Protein AF-A0A453PAH9-F1 (afdb_monomer_lite)

Structure (mmCIF, N/CA/C/O backbone):
data_AF-A0A453PAH9-F1
#
_entry.id   AF-A0A453PAH9-F1
#
loop_
_atom_site.group_PDB
_atom_site.id
_atom_site.type_symbol
_atom_site.label_atom_id
_atom_site.label_alt_id
_atom_site.label_comp_id
_atom_site.label_asym_id
_atom_site.label_entity_id
_atom_site.label_seq_id
_atom_site.pdbx_PDB_ins_code
_atom_site.Cartn_x
_atom_site.Cartn_y
_atom_site.Cartn_z
_atom_site.occupancy
_atom_site.B_iso_or_equiv
_atom_site.auth_seq_id
_atom_site.auth_comp_id
_atom_site.auth_asym_id
_atom_site.auth_atom_id
_atom_site.pdbx_PDB_model_num
ATOM 1 N N . ARG A 1 1 ? -15.360 28.633 29.477 1.00 46.16 1 ARG A N 1
ATOM 2 C CA . ARG A 1 1 ? -16.183 29.692 30.137 1.00 46.16 1 ARG A CA 1
ATOM 3 C C . ARG A 1 1 ? -15.791 31.155 29.846 1.00 46.16 1 ARG A C 1
ATOM 5 O O . ARG A 1 1 ? -16.590 31.840 29.222 1.00 46.16 1 ARG A O 1
ATOM 12 N N . THR A 1 2 ? -14.635 31.700 30.262 1.00 41.84 2 THR A N 1
ATOM 13 C CA . THR A 1 2 ? -14.319 33.144 30.034 1.00 41.84 2 THR A CA 1
ATOM 14 C C . THR A 1 2 ? -14.035 33.478 28.560 1.00 41.84 2 THR A C 1
ATOM 16 O O . THR A 1 2 ? -14.468 34.518 28.071 1.00 41.84 2 THR A O 1
ATOM 19 N N . ARG A 1 3 ? -13.391 32.560 27.821 1.00 42.47 3 ARG A N 1
ATOM 20 C CA . ARG A 1 3 ? -13.131 32.697 26.374 1.00 42.47 3 ARG A CA 1
ATOM 21 C C . ARG A 1 3 ? -14.370 32.474 25.500 1.00 42.47 3 ARG A C 1
ATOM 23 O O . ARG A 1 3 ? -14.534 33.181 24.518 1.00 42.47 3 ARG A O 1
ATOM 30 N N . GLU A 1 4 ? -15.274 31.571 25.880 1.00 45.91 4 GLU A N 1
ATOM 31 C CA . GLU A 1 4 ? -16.576 31.421 25.204 1.00 45.91 4 GLU A CA 1
ATOM 32 C C . GLU A 1 4 ? -17.441 32.662 25.376 1.00 45.91 4 GLU A C 1
ATOM 34 O O . GLU A 1 4 ? -18.031 33.113 24.406 1.00 45.91 4 GLU A O 1
ATOM 39 N N . LYS A 1 5 ? -17.454 33.276 26.570 1.00 48.59 5 LYS A N 1
ATOM 40 C CA . LYS A 1 5 ? -18.115 34.571 26.767 1.00 48.59 5 LYS A CA 1
ATOM 41 C C . LYS A 1 5 ? -17.498 35.644 25.871 1.00 48.59 5 LYS A C 1
ATOM 43 O O . LYS A 1 5 ? -18.242 36.402 25.267 1.00 48.59 5 LYS A O 1
ATOM 48 N N . GLN A 1 6 ? -16.172 35.690 25.718 1.00 47.22 6 GLN A N 1
ATOM 49 C CA . GLN A 1 6 ? -15.509 36.624 24.795 1.00 47.22 6 GLN A CA 1
ATOM 50 C C . GLN A 1 6 ? -15.839 36.352 23.318 1.00 47.22 6 GLN A C 1
ATOM 52 O O . GLN A 1 6 ? -16.127 37.305 22.603 1.00 47.22 6 GLN A O 1
ATOM 57 N N . LEU A 1 7 ? -15.874 35.090 22.873 1.00 48.34 7 LEU A N 1
ATOM 58 C CA . LEU A 1 7 ? -16.311 34.705 21.522 1.00 48.34 7 LEU A CA 1
ATOM 59 C C . LEU A 1 7 ? -17.789 35.056 21.297 1.00 48.34 7 LEU A C 1
ATOM 61 O O . LEU A 1 7 ? -18.113 35.728 20.328 1.00 48.34 7 LEU A O 1
ATOM 65 N N . GLN A 1 8 ? -18.677 34.722 22.234 1.00 48.66 8 GLN A N 1
ATOM 66 C CA . GLN A 1 8 ? -20.093 35.107 22.200 1.00 48.66 8 GLN A CA 1
ATOM 67 C C . GLN A 1 8 ? -20.291 36.631 22.208 1.00 48.66 8 GLN A C 1
ATOM 69 O O . GLN A 1 8 ? -21.240 37.124 21.611 1.00 48.66 8 GLN A O 1
ATOM 74 N N . THR A 1 9 ? -19.392 37.391 22.844 1.00 52.44 9 THR A N 1
ATOM 75 C CA . THR A 1 9 ? -19.401 38.867 22.814 1.00 52.44 9 THR A CA 1
ATOM 76 C C . THR A 1 9 ? -18.892 39.401 21.471 1.00 52.44 9 THR A C 1
ATOM 78 O O . THR A 1 9 ? -19.389 40.409 20.985 1.00 52.44 9 THR A O 1
ATOM 81 N N . LEU A 1 10 ? -17.933 38.710 20.846 1.00 48.12 10 LEU A N 1
ATOM 82 C CA . LEU A 1 10 ? -17.441 38.987 19.493 1.00 48.12 10 LEU A CA 1
ATOM 83 C C . LEU A 1 10 ? -18.488 38.684 18.413 1.00 48.12 10 LEU A C 1
ATOM 85 O O . LEU A 1 10 ? -18.465 39.333 17.367 1.00 48.12 10 LEU A O 1
ATOM 89 N N . PHE A 1 11 ? -19.379 37.721 18.666 1.00 48.41 11 PHE A N 1
ATOM 90 C CA . PHE A 1 11 ? -20.373 37.202 17.721 1.00 48.41 11 PHE A CA 1
ATOM 91 C C . PHE A 1 11 ? -21.826 37.597 18.022 1.00 48.41 11 PHE A C 1
ATOM 93 O O . PHE A 1 11 ? -22.703 37.264 17.230 1.00 48.41 11 PHE A O 1
ATOM 100 N N . ARG A 1 12 ? -22.112 38.313 19.117 1.00 47.31 12 ARG A N 1
ATOM 101 C CA . ARG A 1 12 ? -23.442 38.896 19.336 1.00 47.31 12 ARG A CA 1
ATOM 102 C C . ARG A 1 12 ? -23.674 40.042 18.365 1.00 47.31 12 ARG A C 1
ATOM 104 O O . ARG A 1 12 ? -22.787 40.863 18.131 1.00 47.31 12 ARG A O 1
ATOM 111 N N . ASP A 1 13 ? -24.873 40.041 17.804 1.00 46.62 13 ASP A N 1
ATOM 112 C CA . ASP A 1 13 ? -25.278 40.955 16.759 1.00 46.62 13 ASP A CA 1
ATOM 113 C C . ASP A 1 13 ? -25.145 42.422 17.161 1.00 46.62 13 ASP A C 1
ATOM 115 O O . ASP A 1 13 ? -25.361 42.841 18.301 1.00 46.62 13 ASP A O 1
ATOM 119 N N . THR A 1 14 ? -24.769 43.182 16.146 1.00 51.84 14 THR A N 1
ATOM 120 C CA . THR A 1 14 ? -24.658 44.628 16.096 1.00 51.84 14 THR A CA 1
ATOM 121 C C . THR A 1 14 ? -26.014 45.280 16.326 1.00 51.84 14 THR A C 1
ATOM 123 O O . THR A 1 14 ? -26.790 45.433 15.386 1.00 51.84 14 THR A O 1
ATOM 126 N N . SER A 1 15 ? -26.286 45.729 17.548 1.00 43.72 15 SER A N 1
ATOM 127 C CA . SER A 1 15 ? -27.345 46.721 17.756 1.00 43.72 15 SER A CA 1
ATOM 128 C C . SER A 1 15 ? -27.059 47.772 18.814 1.00 43.72 15 SER A C 1
ATOM 130 O O . SER A 1 15 ? -27.894 48.649 18.965 1.00 43.72 15 SER A O 1
ATOM 132 N N . ASP A 1 16 ? -25.915 47.769 19.505 1.00 37.06 16 ASP A N 1
ATOM 133 C CA . ASP A 1 16 ? -25.584 48.940 20.314 1.00 37.06 16 ASP A CA 1
ATOM 134 C C . ASP A 1 16 ? -24.097 49.131 20.573 1.00 37.06 16 ASP A C 1
ATOM 136 O O . ASP A 1 16 ? -23.329 48.199 20.826 1.00 37.06 16 ASP A O 1
ATOM 140 N N . GLY A 1 17 ? -23.698 50.393 20.443 1.00 47.91 17 GLY A N 1
ATOM 141 C CA . GLY A 1 17 ? -22.323 50.841 20.505 1.00 47.91 17 GLY A CA 1
ATOM 142 C C . GLY A 1 17 ? -21.666 50.548 21.850 1.00 47.91 17 GLY A C 1
ATOM 143 O O . GLY A 1 17 ? -22.254 50.770 22.903 1.00 47.91 17 GLY A O 1
ATOM 144 N N . LYS A 1 18 ? -20.403 50.107 21.772 1.00 43.81 18 LYS A N 1
ATOM 145 C CA . LYS A 1 18 ? -19.243 50.556 22.581 1.00 43.81 18 LYS A CA 1
ATOM 146 C C . LYS A 1 18 ? -18.118 49.527 22.717 1.00 43.81 18 LYS A C 1
ATOM 148 O O . LYS A 1 18 ? -17.097 49.870 23.298 1.00 43.81 18 LYS A O 1
ATOM 153 N N . ASN A 1 19 ? -18.207 48.339 22.115 1.00 43.19 19 ASN A N 1
ATOM 154 C CA . ASN A 1 19 ? -17.059 47.425 22.069 1.00 43.19 19 ASN A CA 1
ATOM 155 C C . ASN A 1 19 ? -16.423 47.390 20.675 1.00 43.19 19 ASN A C 1
ATOM 157 O O . ASN A 1 19 ? -16.974 46.829 19.733 1.00 43.19 19 ASN A O 1
ATOM 161 N N . SER A 1 20 ? -15.246 48.012 20.567 1.00 50.91 20 SER A N 1
ATOM 162 C CA . SER A 1 20 ? -14.393 48.057 19.380 1.00 50.91 20 SER A CA 1
ATOM 163 C C . SER A 1 20 ? -13.969 46.647 18.954 1.00 50.91 20 SER A C 1
ATOM 165 O O . SER A 1 20 ? -12.973 46.114 19.449 1.00 50.91 20 SER A O 1
ATOM 167 N N . CYS A 1 21 ? -14.712 46.008 18.048 1.00 57.66 21 CYS A N 1
ATOM 168 C CA . CYS A 1 21 ? -14.247 44.762 17.446 1.00 57.66 21 CYS A CA 1
ATOM 169 C C . CYS A 1 21 ? -13.334 45.077 16.249 1.00 57.66 21 CYS A C 1
ATOM 171 O O . CYS A 1 21 ? -13.638 45.959 15.446 1.00 57.66 21 CYS A O 1
ATOM 173 N N . LEU A 1 22 ? -12.220 44.348 16.115 1.00 57.75 22 LEU A N 1
ATOM 174 C CA . LEU A 1 22 ? -11.267 44.468 14.997 1.00 57.75 22 LEU A CA 1
ATOM 175 C C . LEU A 1 22 ? -11.962 44.438 13.626 1.00 57.75 22 LEU A C 1
ATOM 177 O O . LEU A 1 22 ? -11.550 45.133 12.705 1.00 57.75 22 LEU A O 1
ATOM 181 N N . PHE A 1 23 ? -13.058 43.686 13.515 1.00 63.97 23 PHE A N 1
ATOM 182 C CA . PHE A 1 23 ? -13.879 43.602 12.311 1.00 63.97 23 PHE A CA 1
ATOM 183 C C . PHE A 1 23 ? -14.579 44.926 11.966 1.00 63.97 23 PHE A C 1
ATOM 185 O O . PHE A 1 23 ? -14.716 45.249 10.796 1.00 63.97 23 PHE A O 1
ATOM 192 N N . GLN A 1 24 ? -14.979 45.731 12.951 1.00 64.25 24 GLN A N 1
ATOM 193 C CA . GLN A 1 24 ? -15.639 47.020 12.716 1.00 64.25 24 GLN A CA 1
ATOM 194 C C . GLN A 1 24 ? -14.664 48.052 12.144 1.00 64.25 24 GLN A C 1
ATOM 196 O O . GLN A 1 24 ? -15.020 48.760 11.205 1.00 64.25 24 GLN A O 1
ATOM 201 N N . SER A 1 25 ? -13.419 48.059 12.639 1.00 64.25 25 SER A N 1
ATOM 202 C CA . SER A 1 25 ? -12.328 48.828 12.032 1.00 64.25 25 SER A CA 1
ATOM 203 C C . SER A 1 25 ? -12.002 48.322 10.626 1.00 64.25 25 SER A C 1
ATOM 205 O O . SER A 1 25 ? -11.844 49.113 9.710 1.00 64.25 25 SER A O 1
ATOM 207 N N . LEU A 1 26 ? -11.944 47.006 10.410 1.00 64.06 26 LEU A N 1
ATOM 208 C CA . LEU A 1 26 ? -11.629 46.431 9.095 1.00 64.06 26 LEU A CA 1
ATOM 209 C C . LEU A 1 26 ? -12.706 46.765 8.045 1.00 64.06 26 LEU A C 1
ATOM 211 O O . LEU A 1 26 ? -12.397 47.097 6.905 1.00 64.06 26 LEU A O 1
ATOM 215 N N . VAL A 1 27 ? -13.974 46.759 8.458 1.00 66.50 27 VAL A N 1
ATOM 216 C CA . VAL A 1 27 ? -15.130 47.089 7.616 1.00 66.50 27 VAL A CA 1
ATOM 217 C C . VAL A 1 27 ? -15.273 48.600 7.369 1.00 66.50 27 VAL A C 1
ATOM 219 O O . VAL A 1 27 ? -15.846 49.000 6.351 1.00 66.50 27 VAL A O 1
ATOM 222 N N . SER A 1 28 ? -14.747 49.466 8.248 1.00 69.50 28 SER A N 1
ATOM 223 C CA . SER A 1 28 ? -14.781 50.921 8.029 1.00 69.50 28 SER A CA 1
ATOM 224 C C . SER A 1 28 ? -13.849 51.388 6.908 1.00 69.50 28 SER A C 1
ATOM 226 O O . SER A 1 28 ? -14.166 52.379 6.261 1.00 69.50 28 SER A O 1
ATOM 228 N N . TYR A 1 29 ? -12.758 50.658 6.638 1.00 67.50 29 TYR A N 1
ATOM 229 C CA . TYR A 1 29 ? -11.803 50.969 5.560 1.00 67.50 29 TYR A CA 1
ATOM 230 C C . TYR A 1 29 ? -12.140 50.313 4.208 1.00 67.50 29 TYR A C 1
ATOM 232 O O . TYR A 1 29 ? -11.454 50.573 3.225 1.00 67.50 29 TYR A O 1
ATOM 240 N N . ALA A 1 30 ? -13.167 49.462 4.150 1.00 70.69 30 ALA A N 1
ATOM 241 C CA . ALA A 1 30 ? -13.588 48.779 2.929 1.00 70.69 30 ALA A CA 1
ATOM 242 C C . ALA A 1 30 ? -14.640 49.591 2.152 1.00 70.69 30 ALA A C 1
ATOM 244 O O . ALA A 1 30 ? -15.517 50.213 2.761 1.00 70.69 30 ALA A O 1
ATOM 245 N N . GLU A 1 31 ? -14.577 49.535 0.817 1.00 76.19 31 GLU A N 1
ATOM 246 C CA . GLU A 1 31 ? -15.614 50.065 -0.079 1.00 76.19 31 GLU A CA 1
ATOM 247 C C . GLU A 1 31 ? -16.980 49.414 0.195 1.00 76.19 31 GLU A C 1
ATOM 249 O O . 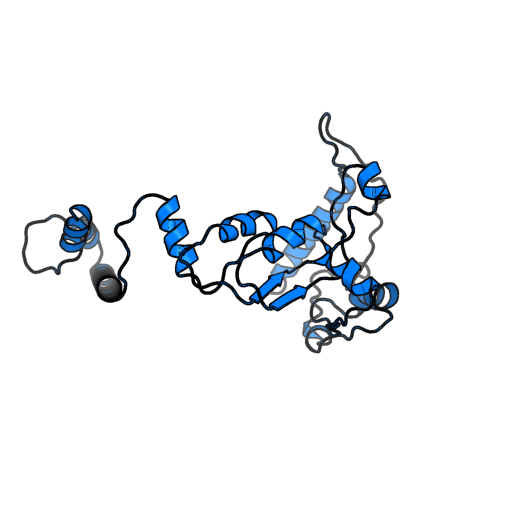GLU A 1 31 ? -17.060 48.278 0.673 1.00 76.19 31 GLU A O 1
ATOM 254 N N . ASP A 1 32 ? -18.073 50.116 -0.115 1.00 72.25 32 ASP A N 1
ATOM 255 C CA . ASP A 1 32 ? -19.419 49.717 0.319 1.00 72.25 32 ASP A CA 1
ATOM 256 C C . ASP A 1 32 ? -19.866 48.338 -0.203 1.00 72.25 32 ASP A C 1
ATOM 258 O O . ASP A 1 32 ? -20.525 47.595 0.531 1.00 72.25 32 ASP A O 1
ATOM 262 N N . SER A 1 33 ? -19.444 47.944 -1.411 1.00 71.94 33 SER A N 1
ATOM 263 C CA . SER A 1 33 ? -19.706 46.600 -1.957 1.00 71.94 33 SER A CA 1
ATOM 264 C C . SER A 1 33 ? -19.024 45.508 -1.123 1.00 71.94 33 SER A C 1
ATOM 266 O O . SER A 1 33 ? -19.666 44.557 -0.678 1.00 71.94 33 SER A O 1
ATOM 268 N N . VAL A 1 34 ? -17.736 45.692 -0.820 1.00 75.75 34 VAL A N 1
ATOM 269 C CA . VAL A 1 34 ? -16.919 44.748 -0.036 1.00 75.75 34 VAL A CA 1
ATOM 270 C C . VAL A 1 34 ? -17.398 44.684 1.418 1.00 75.75 34 VAL A C 1
ATOM 272 O O . VAL A 1 34 ? -17.429 43.624 2.042 1.00 75.75 34 VAL A O 1
ATOM 275 N N . ARG A 1 35 ? -17.839 45.818 1.971 1.00 75.31 35 ARG A N 1
ATOM 276 C CA . ARG A 1 35 ? -18.445 45.911 3.306 1.00 75.31 35 ARG A CA 1
ATOM 277 C C . ARG A 1 35 ? -19.719 45.072 3.422 1.00 75.31 35 ARG A C 1
ATOM 279 O O . ARG A 1 35 ? -19.932 44.463 4.473 1.00 75.31 35 ARG A O 1
ATOM 286 N N . SER A 1 36 ? -20.559 45.053 2.387 1.00 74.25 36 SER A N 1
ATOM 287 C CA . SER A 1 36 ? -21.780 44.239 2.360 1.00 74.25 36 SER A CA 1
ATOM 288 C C . SER A 1 36 ? -21.451 42.744 2.367 1.00 74.25 36 SER A C 1
ATOM 290 O O . SER A 1 36 ? -21.938 42.003 3.224 1.00 74.25 36 SER A O 1
ATOM 292 N N . GLU A 1 37 ? -20.532 42.322 1.496 1.00 79.44 37 GLU A N 1
ATOM 293 C CA . GLU A 1 37 ? -20.082 40.928 1.402 1.00 79.44 37 GLU A CA 1
ATOM 294 C C . GLU A 1 37 ? -19.447 40.431 2.707 1.00 79.44 37 GLU A C 1
ATOM 296 O O . GLU A 1 37 ? -19.790 39.355 3.198 1.00 79.44 37 GLU A O 1
ATOM 301 N N . LEU A 1 38 ? -18.581 41.235 3.336 1.00 77.56 38 LEU A N 1
ATOM 302 C CA . LEU A 1 38 ? -17.957 40.886 4.616 1.00 77.56 38 LEU A CA 1
ATOM 303 C C . LEU A 1 38 ? -18.987 40.720 5.739 1.00 77.56 38 LEU A C 1
ATOM 305 O O . LEU A 1 38 ? -18.872 39.799 6.554 1.00 77.56 38 LEU A O 1
ATOM 309 N N . LYS A 1 39 ? -20.003 41.593 5.799 1.00 78.06 39 LYS A N 1
ATOM 310 C CA . LYS A 1 39 ? -21.096 41.473 6.777 1.00 78.06 39 LYS A CA 1
ATOM 311 C C . LYS A 1 39 ? -21.915 40.206 6.540 1.00 78.06 39 LYS A C 1
ATOM 313 O O . LYS A 1 39 ? -22.214 39.501 7.502 1.00 78.06 39 LYS A O 1
ATOM 318 N N . GLN A 1 40 ? -22.224 39.892 5.284 1.00 81.19 40 GLN A N 1
ATOM 319 C CA . GLN A 1 40 ? -22.967 38.688 4.922 1.00 81.19 40 GLN A CA 1
ATOM 320 C C . GLN A 1 40 ? -22.182 37.410 5.255 1.00 81.19 40 GLN A C 1
ATOM 322 O O . GLN A 1 40 ? -22.722 36.511 5.900 1.00 81.19 40 GLN A O 1
ATOM 327 N N . ALA A 1 41 ? -20.894 37.349 4.904 1.00 79.88 41 ALA A N 1
ATOM 328 C CA . ALA A 1 41 ? -20.020 36.223 5.237 1.00 79.88 41 ALA A CA 1
ATOM 329 C C . ALA A 1 41 ? -19.906 36.023 6.757 1.00 79.88 41 ALA A C 1
ATOM 331 O O . ALA A 1 41 ? -19.981 34.899 7.253 1.00 79.88 41 ALA A O 1
ATOM 332 N N . ARG A 1 42 ? -19.791 37.118 7.523 1.00 81.56 42 ARG A N 1
ATOM 333 C CA . ARG A 1 42 ? -19.793 37.063 8.991 1.00 81.56 42 ARG A CA 1
ATOM 334 C C . ARG A 1 42 ? -21.103 36.498 9.540 1.00 81.56 42 ARG A C 1
ATOM 336 O O . ARG A 1 42 ? -21.043 35.635 10.413 1.00 81.56 42 ARG A O 1
ATOM 343 N N . ALA A 1 43 ? -22.254 36.964 9.054 1.00 80.31 43 ALA A N 1
ATOM 344 C CA . ALA A 1 43 ? -23.559 36.475 9.499 1.00 80.31 43 ALA A CA 1
ATOM 345 C C . ALA A 1 43 ? -23.699 34.963 9.257 1.00 80.31 43 ALA A C 1
ATOM 347 O O . ALA A 1 43 ? -24.035 34.221 10.178 1.00 80.31 43 ALA A O 1
ATOM 348 N N . GLN A 1 44 ? -23.310 34.492 8.068 1.00 81.88 44 GLN A N 1
ATOM 349 C CA . GLN A 1 44 ? -23.300 33.063 7.734 1.00 81.88 44 GLN A CA 1
ATOM 350 C C . GLN A 1 44 ? -22.361 32.250 8.638 1.00 81.88 44 GLN A C 1
ATOM 352 O O . GLN A 1 44 ? -22.698 31.142 9.058 1.00 81.88 44 GLN A O 1
ATOM 357 N N . CYS A 1 45 ? -21.177 32.778 8.962 1.00 82.06 45 CYS A N 1
ATOM 358 C CA . CYS A 1 45 ? -20.259 32.126 9.897 1.00 82.06 45 CYS A CA 1
ATOM 359 C C . CYS A 1 45 ? -20.854 32.028 11.308 1.00 82.06 45 CYS A C 1
ATOM 361 O O . CYS A 1 45 ? -20.750 30.975 11.932 1.00 82.06 45 CYS A O 1
ATOM 363 N N . ILE A 1 46 ? -21.489 33.093 11.806 1.00 82.38 46 ILE A N 1
ATOM 364 C CA . ILE A 1 46 ? -22.127 33.111 13.132 1.00 82.38 46 ILE A CA 1
ATOM 365 C C . ILE A 1 46 ? -23.278 32.109 13.191 1.00 82.38 46 ILE A C 1
ATOM 367 O O . ILE A 1 46 ? -23.377 31.359 14.158 1.00 82.38 46 ILE A O 1
ATOM 371 N N . GLU A 1 47 ? -24.113 32.055 12.156 1.00 84.31 47 GLU A N 1
ATOM 372 C CA . GLU A 1 47 ? -25.211 31.092 12.063 1.00 84.31 47 GLU A CA 1
ATOM 373 C C . GLU A 1 47 ? -24.695 29.651 12.154 1.00 84.31 47 GLU A C 1
ATOM 375 O O . GLU A 1 47 ? -25.164 28.871 12.985 1.00 84.31 47 GLU A O 1
ATOM 380 N N . LYS A 1 48 ? -23.650 29.318 11.383 1.00 85.12 48 LYS A N 1
ATOM 381 C CA . LYS A 1 48 ? -23.006 27.998 11.437 1.00 85.12 48 LYS A CA 1
ATOM 382 C C . LYS A 1 48 ? -22.382 27.708 12.800 1.00 85.12 48 LYS A C 1
ATOM 384 O O . LYS A 1 48 ? -22.532 26.600 13.305 1.00 85.12 48 LYS A O 1
ATOM 389 N N . LEU A 1 49 ? -21.701 28.679 13.409 1.00 81.88 49 LEU A N 1
ATOM 390 C CA . LEU A 1 49 ? -21.098 28.516 14.736 1.00 81.88 49 LEU A CA 1
ATOM 391 C C . LEU A 1 49 ? -22.155 28.315 15.825 1.00 81.88 49 LEU A C 1
ATOM 393 O O . LEU A 1 49 ? -21.957 27.473 16.693 1.00 81.88 49 LEU A O 1
ATOM 397 N N . ASN A 1 50 ? -23.282 29.027 15.765 1.00 81.50 50 ASN A N 1
ATOM 398 C CA . ASN A 1 50 ? -24.399 28.840 16.692 1.00 81.50 50 ASN A CA 1
ATOM 399 C C . ASN A 1 50 ? -25.064 27.477 16.490 1.00 81.50 50 ASN A C 1
ATOM 401 O O . ASN A 1 50 ? -25.342 26.786 17.467 1.00 81.50 50 ASN A O 1
ATOM 405 N N . TYR A 1 51 ? -25.278 27.063 15.237 1.00 85.06 51 TYR A N 1
ATOM 406 C CA . TYR A 1 51 ? -25.790 25.728 14.935 1.00 85.06 51 TYR A CA 1
ATOM 407 C C . TYR A 1 51 ? -24.868 24.647 15.506 1.00 85.06 51 TYR A C 1
ATOM 409 O O . TYR A 1 51 ? -25.338 23.757 16.209 1.00 85.06 51 TYR A O 1
ATOM 417 N N . LEU A 1 52 ? -23.557 24.751 15.269 1.00 80.56 52 LEU A N 1
ATOM 418 C CA . LEU A 1 52 ? -22.576 23.819 15.822 1.00 80.56 52 LEU A CA 1
ATOM 419 C C . LEU A 1 52 ? -22.570 23.863 17.352 1.00 80.56 52 LEU A C 1
ATOM 421 O O . LEU A 1 52 ? -22.671 22.820 17.977 1.00 80.56 52 LEU A O 1
ATOM 425 N N . SER A 1 53 ? -22.539 25.045 17.966 1.00 80.38 53 SER A N 1
ATOM 426 C CA . SER A 1 53 ? -22.528 25.184 19.427 1.00 80.38 53 SER A CA 1
ATOM 427 C C . SER A 1 53 ? -23.771 24.602 20.101 1.00 80.38 53 SER A C 1
ATOM 429 O O . SER A 1 53 ? -23.667 24.145 21.232 1.00 80.38 53 SER A O 1
ATOM 431 N N . ASN A 1 54 ? -24.935 24.647 19.447 1.00 81.12 54 ASN A N 1
ATOM 432 C CA . ASN A 1 54 ? -26.190 24.143 20.011 1.00 81.12 54 ASN A CA 1
ATOM 433 C C . ASN A 1 54 ? -26.416 22.650 19.738 1.00 81.12 54 ASN A C 1
ATOM 435 O O . ASN A 1 54 ? -27.200 22.024 20.443 1.00 81.12 54 ASN A O 1
ATOM 439 N N . ASN A 1 55 ? -25.779 22.090 18.705 1.00 82.94 55 ASN A N 1
ATOM 440 C CA . ASN A 1 55 ? -25.996 20.704 18.273 1.00 82.94 55 ASN A CA 1
ATOM 441 C C . ASN A 1 55 ? -24.760 19.808 18.458 1.00 82.94 55 ASN A C 1
ATOM 443 O O . ASN A 1 55 ? -24.812 18.621 18.139 1.00 82.94 55 ASN A O 1
ATOM 447 N N . PHE A 1 56 ? -23.645 20.359 18.939 1.00 76.81 56 PHE A N 1
ATOM 448 C CA . PHE A 1 56 ? -22.378 19.653 19.079 1.00 76.81 56 PHE A CA 1
ATOM 449 C C . PHE A 1 56 ? -21.782 19.894 20.470 1.00 76.81 56 PHE A C 1
ATOM 451 O O . PHE A 1 56 ? -20.969 20.796 20.675 1.00 76.81 56 PHE A O 1
ATOM 458 N N . ASP A 1 57 ? -22.194 19.063 21.431 1.00 73.88 57 ASP A N 1
ATOM 459 C CA . ASP A 1 57 ? -21.622 19.048 22.778 1.00 73.88 57 ASP A CA 1
ATOM 460 C C . ASP A 1 57 ? -20.191 18.505 22.732 1.00 73.88 57 ASP A C 1
ATOM 462 O O . ASP A 1 57 ? -19.944 17.295 22.672 1.00 73.88 57 ASP A O 1
ATOM 466 N N . LEU A 1 58 ? -19.229 19.424 22.761 1.00 76.31 58 LEU A N 1
ATOM 467 C CA . LEU A 1 58 ? -17.833 19.095 22.996 1.00 76.31 58 LEU A CA 1
ATOM 468 C C . LEU A 1 58 ? -17.572 19.049 24.501 1.00 76.31 58 LEU A C 1
ATOM 470 O O . LEU A 1 58 ? -17.951 19.975 25.221 1.00 76.31 58 LEU A O 1
ATOM 474 N N . PRO A 1 59 ? -16.907 18.000 25.002 1.00 80.88 59 PRO A N 1
ATOM 475 C CA . PRO A 1 59 ? -16.522 17.964 26.400 1.00 80.88 59 PRO A CA 1
ATOM 476 C C . PRO A 1 59 ? -15.474 19.058 26.676 1.00 80.88 59 PRO A C 1
ATOM 478 O O . PRO A 1 59 ? -14.643 19.363 25.819 1.00 80.88 59 PRO A O 1
ATOM 481 N N . ASP A 1 60 ? -15.505 19.643 27.877 1.00 83.19 60 ASP A N 1
ATOM 482 C CA . ASP A 1 60 ? -14.585 20.707 28.318 1.00 83.19 60 ASP A CA 1
ATOM 483 C C . ASP A 1 60 ? -13.186 20.122 28.609 1.00 83.19 60 ASP A C 1
ATOM 485 O O . ASP A 1 60 ? -12.766 19.969 29.757 1.00 83.19 60 ASP A O 1
ATOM 489 N N . ILE A 1 61 ? -12.500 19.691 27.546 1.00 84.62 61 ILE A N 1
ATOM 490 C CA . ILE A 1 61 ? -11.233 18.958 27.570 1.00 84.62 61 ILE A CA 1
ATOM 491 C C . ILE A 1 61 ? -10.190 19.739 26.771 1.00 84.62 61 ILE A C 1
ATOM 493 O O . ILE A 1 61 ? -10.394 20.055 25.601 1.00 84.62 61 ILE A O 1
ATOM 497 N N . PHE A 1 62 ? -9.037 20.008 27.388 1.00 86.19 62 PHE A N 1
ATOM 498 C CA . PHE A 1 62 ? -7.973 20.812 26.773 1.00 86.19 62 PHE A CA 1
ATOM 499 C C . PHE A 1 62 ? -6.633 20.093 26.646 1.00 86.19 62 PHE A C 1
ATOM 501 O O . PHE A 1 62 ? -5.749 20.579 25.938 1.00 86.19 62 PHE A O 1
ATOM 508 N N . ASP A 1 63 ? -6.450 18.956 27.316 1.00 92.81 63 ASP A N 1
ATOM 509 C CA . ASP A 1 63 ? -5.229 18.179 27.167 1.00 92.81 63 ASP A CA 1
ATOM 510 C C . ASP A 1 63 ? -5.312 17.264 25.938 1.00 92.81 63 ASP A C 1
ATOM 512 O O . ASP A 1 63 ? -6.347 16.674 25.619 1.00 92.81 63 ASP A O 1
ATOM 516 N N . LYS A 1 64 ? -4.187 17.153 25.227 1.00 90.12 64 LYS A N 1
ATOM 517 C CA . LYS A 1 64 ? -4.101 16.419 23.961 1.00 90.12 64 LYS A CA 1
ATOM 518 C C . LYS A 1 64 ? -4.551 14.961 24.092 1.00 90.12 64 LYS A C 1
ATOM 520 O O . LYS A 1 64 ? -5.157 14.438 23.163 1.00 90.12 64 LYS A O 1
ATOM 525 N N . ARG A 1 65 ? -4.240 14.310 25.217 1.00 87.69 65 ARG A N 1
ATOM 526 C CA . ARG A 1 65 ? -4.513 12.886 25.422 1.00 87.69 65 ARG A CA 1
ATOM 527 C C . ARG A 1 65 ? -6.007 12.635 25.572 1.00 87.69 65 ARG A C 1
ATOM 529 O O . ARG A 1 65 ? -6.538 11.772 24.888 1.00 87.69 65 ARG A O 1
ATOM 536 N N . SER A 1 66 ? -6.681 13.411 26.408 1.00 88.31 66 SER A N 1
ATOM 537 C CA . SER A 1 66 ? -8.120 13.279 26.613 1.00 88.31 66 SER A CA 1
ATOM 538 C C . SER A 1 66 ? -8.914 13.660 25.359 1.00 88.31 66 SER A C 1
ATOM 540 O O . SER A 1 66 ? -9.923 13.024 25.064 1.00 88.31 66 SER A O 1
ATOM 542 N N . ILE A 1 67 ? -8.447 14.647 24.575 1.00 89.69 67 ILE A N 1
ATOM 543 C CA . ILE A 1 67 ? -9.032 14.954 23.255 1.00 89.69 67 ILE A CA 1
ATOM 544 C C . ILE A 1 67 ? -8.890 13.745 22.324 1.00 89.69 67 ILE A C 1
ATOM 546 O O . ILE A 1 67 ? -9.855 13.347 21.678 1.00 89.69 67 ILE A O 1
ATOM 550 N N . GLU A 1 68 ? -7.702 13.145 22.259 1.00 88.12 68 GLU A N 1
ATOM 551 C CA . GLU A 1 68 ? -7.450 11.966 21.430 1.00 88.12 68 GLU A CA 1
ATOM 552 C C . GLU A 1 68 ? -8.317 10.769 21.851 1.00 88.12 68 GLU A C 1
ATOM 554 O O . GLU A 1 68 ? -8.952 10.149 21.001 1.00 88.12 68 GLU A O 1
ATOM 559 N N . GLU A 1 69 ? -8.406 10.478 23.150 1.00 87.94 69 GLU A N 1
ATOM 560 C CA . GLU A 1 69 ? -9.264 9.416 23.687 1.00 87.94 69 GLU A CA 1
ATOM 561 C C . GLU A 1 69 ? -10.745 9.667 23.366 1.00 87.94 69 GLU A C 1
ATOM 563 O O . GLU A 1 69 ? -11.437 8.745 22.932 1.00 87.94 69 GLU A O 1
ATOM 568 N N . PHE A 1 70 ? -11.224 10.910 23.500 1.00 87.69 70 PHE A N 1
ATOM 569 C CA . PHE A 1 70 ? -12.587 11.287 23.118 1.00 87.69 70 PHE A CA 1
ATOM 570 C C . PHE A 1 70 ? -12.849 11.053 21.625 1.00 87.69 70 PHE A C 1
ATOM 572 O O . PHE A 1 70 ? -13.855 10.441 21.262 1.00 87.69 70 PHE A O 1
ATOM 579 N N . LEU A 1 71 ? -11.939 11.501 20.755 1.00 88.81 71 LEU A N 1
ATOM 580 C CA . LEU A 1 71 ? -12.081 11.332 19.308 1.00 88.81 71 LEU A CA 1
ATOM 581 C C . LEU A 1 71 ? -12.074 9.853 18.917 1.00 88.81 71 LEU A C 1
ATOM 583 O O . LEU A 1 71 ? -12.940 9.426 18.156 1.00 88.81 71 LEU A O 1
ATOM 587 N N . LEU A 1 72 ? -11.152 9.058 19.463 1.00 89.25 72 LEU A N 1
ATOM 588 C CA . LEU A 1 72 ? -11.078 7.622 19.190 1.00 89.25 72 LEU A CA 1
ATOM 589 C C . LEU A 1 72 ? -12.339 6.888 19.662 1.00 89.25 72 LEU A C 1
ATOM 591 O O . LEU A 1 72 ? -12.872 6.078 18.912 1.00 89.25 72 LEU A O 1
ATOM 595 N N . GLN A 1 73 ? -12.873 7.220 20.842 1.00 87.00 73 GLN A N 1
ATOM 596 C CA . GLN A 1 73 ? -14.118 6.627 21.354 1.00 87.00 73 GLN A CA 1
ATOM 597 C C . GLN A 1 73 ? -15.350 6.963 20.505 1.00 87.00 73 GLN A C 1
ATOM 599 O O . GLN A 1 73 ? -16.302 6.186 20.462 1.00 87.00 73 GLN A O 1
ATOM 604 N N . LYS A 1 74 ? -15.369 8.135 19.859 1.00 86.00 74 LYS A N 1
ATOM 605 C CA . LYS A 1 74 ? -16.481 8.574 19.001 1.00 86.00 74 LYS A CA 1
ATOM 606 C C . LYS A 1 74 ? -16.302 8.195 17.530 1.00 86.00 74 LYS A C 1
ATOM 608 O O . LYS A 1 74 ? -17.256 8.310 16.760 1.00 86.00 74 LYS A O 1
ATOM 613 N N . SER A 1 75 ? -15.113 7.745 17.139 1.00 89.62 75 SER A N 1
ATOM 614 C CA . SER A 1 75 ? -14.798 7.393 15.757 1.00 89.62 75 SER A CA 1
ATOM 615 C C . SER A 1 75 ? -15.502 6.105 15.345 1.00 89.62 75 SER A C 1
ATOM 617 O O . SER A 1 75 ? -15.509 5.121 16.076 1.00 89.62 75 SER A O 1
ATOM 619 N N . LYS A 1 76 ? -16.079 6.101 14.140 1.00 89.94 76 LYS A N 1
ATOM 620 C CA . LYS A 1 76 ? -16.647 4.892 13.518 1.00 89.94 76 LYS A CA 1
ATOM 621 C C . LYS A 1 76 ? -15.616 4.089 12.730 1.00 89.94 76 LYS A C 1
ATOM 623 O O . LYS A 1 76 ? -15.796 2.900 12.516 1.00 89.94 76 LYS A O 1
ATOM 628 N N . SER A 1 77 ? -14.538 4.745 12.318 1.00 93.12 77 SER A N 1
ATOM 629 C CA . SER A 1 77 ? -13.427 4.159 11.576 1.00 93.12 77 SER A CA 1
ATOM 630 C C . SER A 1 77 ? -12.131 4.839 11.994 1.00 93.12 77 SER A C 1
ATOM 632 O O . SER A 1 77 ? -12.107 6.063 12.146 1.00 93.12 77 SER A O 1
ATOM 634 N N . VAL A 1 78 ? -11.055 4.068 12.127 1.00 94.25 78 VAL A N 1
ATOM 635 C CA . VAL A 1 78 ? -9.716 4.580 12.434 1.00 94.25 78 VAL A CA 1
ATOM 636 C C . VAL A 1 78 ? -8.742 4.061 11.385 1.00 94.25 78 VAL A C 1
ATOM 638 O O . VAL A 1 78 ? -8.634 2.858 11.172 1.00 94.25 78 VAL A O 1
ATOM 641 N N . LEU A 1 79 ? -8.025 4.979 10.741 1.00 96.62 79 LEU A N 1
ATOM 642 C CA . LEU A 1 79 ? -6.954 4.672 9.797 1.00 96.62 79 LEU A CA 1
ATOM 643 C C . LEU A 1 79 ? -5.623 4.882 10.510 1.00 96.62 79 LEU A C 1
ATOM 645 O O . LEU A 1 79 ? -5.346 5.971 11.016 1.00 96.62 79 LEU A O 1
ATOM 649 N N . CYS A 1 80 ? -4.812 3.835 10.585 1.00 96.06 80 CYS A N 1
ATOM 650 C CA . CYS A 1 80 ? -3.528 3.874 11.269 1.00 96.06 80 CYS A CA 1
ATOM 651 C C . CYS A 1 80 ? -2.585 2.806 10.704 1.00 96.06 80 CYS A C 1
ATOM 653 O O . CYS A 1 80 ? -3.006 1.899 9.991 1.00 96.06 80 CYS A O 1
ATOM 655 N N . THR A 1 81 ? -1.294 2.920 11.009 1.00 97.44 81 THR A N 1
ATOM 656 C CA . THR A 1 81 ? -0.324 1.862 10.689 1.00 97.44 81 THR A CA 1
ATOM 657 C C . THR A 1 81 ? -0.486 0.683 11.649 1.00 97.44 81 THR A C 1
ATOM 659 O O . THR A 1 81 ? -0.899 0.876 12.795 1.00 97.44 81 THR A O 1
ATOM 662 N N . ALA A 1 82 ? -0.067 -0.520 11.239 1.00 96.56 82 ALA A N 1
ATOM 663 C CA . ALA A 1 82 ? -0.133 -1.718 12.084 1.00 96.56 82 ALA A CA 1
ATOM 664 C C . ALA A 1 82 ? 0.464 -1.485 13.487 1.00 96.56 82 ALA A C 1
ATOM 666 O O . ALA A 1 82 ? -0.183 -1.776 14.488 1.00 96.56 82 ALA A O 1
ATOM 667 N N . SER A 1 83 ? 1.639 -0.853 13.591 1.00 95.50 83 SER A N 1
ATOM 668 C CA . SER A 1 83 ? 2.261 -0.552 14.890 1.00 95.50 83 SER A CA 1
ATOM 669 C C . SER A 1 83 ? 1.493 0.487 15.714 1.00 95.50 83 SER A C 1
ATOM 671 O O . SER A 1 83 ? 1.386 0.347 16.930 1.00 95.50 83 SER A O 1
ATOM 673 N N . SER A 1 84 ? 0.950 1.535 15.084 1.00 94.31 84 SER A N 1
ATOM 674 C CA . SER A 1 84 ? 0.208 2.581 15.810 1.00 94.31 84 SER A CA 1
ATOM 675 C C . SER A 1 84 ? -1.185 2.131 16.253 1.00 94.31 84 SER A C 1
ATOM 677 O O . SER A 1 84 ? -1.706 2.669 17.232 1.00 94.31 84 SER A O 1
ATOM 679 N N . SER A 1 85 ? -1.736 1.086 15.625 1.00 94.62 85 SER A N 1
ATOM 680 C CA . SER A 1 85 ? -2.972 0.426 16.065 1.00 94.62 85 SER A CA 1
ATOM 681 C C . SER A 1 85 ? -2.892 -0.094 17.505 1.00 94.62 85 SER A C 1
ATOM 683 O O . SER A 1 85 ? -3.916 -0.198 18.176 1.00 94.62 85 SER A O 1
ATOM 685 N N . ALA A 1 86 ? -1.678 -0.292 18.044 1.00 93.31 86 ALA A N 1
ATOM 686 C CA . ALA A 1 86 ? -1.472 -0.674 19.436 1.00 93.31 86 ALA A CA 1
ATOM 687 C C . ALA A 1 86 ? -2.124 0.292 20.448 1.00 93.31 86 ALA A C 1
ATOM 689 O O . ALA A 1 86 ? -2.415 -0.081 21.583 1.00 93.31 86 ALA A O 1
ATOM 690 N N . ARG A 1 87 ? -2.371 1.546 20.051 1.00 88.81 87 ARG A N 1
ATOM 691 C CA . ARG A 1 87 ? -3.056 2.538 20.891 1.00 88.81 87 ARG A CA 1
ATOM 692 C C . ARG A 1 87 ? -4.532 2.207 21.124 1.00 88.81 87 ARG A C 1
ATOM 694 O O . ARG A 1 87 ? -5.093 2.667 22.114 1.00 88.81 87 ARG A O 1
ATOM 701 N N . LEU A 1 88 ? -5.137 1.399 20.253 1.00 90.56 88 LEU A N 1
ATOM 702 C CA . LEU A 1 88 ? -6.541 1.000 20.338 1.00 90.56 88 LEU A CA 1
ATOM 703 C C . LEU A 1 88 ? -6.783 -0.102 21.384 1.00 90.56 88 LEU A C 1
ATOM 705 O O . LEU A 1 88 ? -7.899 -0.210 21.882 1.00 90.56 88 LEU A O 1
ATOM 709 N N . HIS A 1 89 ? -5.746 -0.845 21.802 1.00 87.06 89 HIS A N 1
ATOM 710 C CA . HIS A 1 89 ? -5.847 -1.897 22.836 1.00 87.06 89 HIS A CA 1
ATOM 711 C C . HIS A 1 89 ? -6.408 -1.402 24.168 1.00 87.06 89 HIS A C 1
ATOM 713 O O . HIS A 1 89 ? -7.034 -2.156 24.907 1.00 87.06 89 HIS A O 1
ATOM 719 N N . TYR A 1 90 ? -6.175 -0.130 24.488 1.00 80.94 90 TYR A N 1
ATOM 720 C CA . TYR A 1 90 ? -6.483 0.443 25.797 1.00 80.94 90 TYR A CA 1
ATOM 721 C C . TYR A 1 90 ? -7.775 1.275 25.811 1.00 80.94 90 TYR A C 1
ATOM 723 O O . TYR A 1 90 ? -8.059 1.950 26.803 1.00 80.94 90 TYR A O 1
ATOM 731 N N . LEU A 1 91 ? -8.582 1.238 24.743 1.00 79.25 91 LEU A N 1
ATOM 732 C CA . LEU A 1 91 ? -9.839 1.988 24.644 1.00 79.25 91 LEU A CA 1
ATOM 733 C C . LEU A 1 91 ? -10.984 1.298 25.410 1.00 79.25 91 LEU A C 1
ATOM 735 O O . LEU A 1 91 ? -11.956 0.833 24.829 1.00 79.25 91 LEU A O 1
ATOM 739 N N . GLN A 1 92 ? -10.901 1.280 26.744 1.00 65.62 92 GLN A N 1
ATOM 740 C CA . GLN A 1 92 ? -11.852 0.583 27.632 1.00 65.62 92 GLN A CA 1
ATOM 741 C C . GLN A 1 92 ? -13.314 1.073 27.559 1.00 65.62 92 GLN A C 1
ATOM 743 O O . GLN A 1 92 ? -14.203 0.402 28.072 1.00 65.62 92 GLN A O 1
ATOM 748 N N . LYS A 1 93 ? -13.568 2.258 26.986 1.00 63.91 93 LYS A N 1
ATOM 749 C CA . LYS A 1 93 ? -14.896 2.907 26.937 1.00 63.91 93 LYS A CA 1
ATOM 750 C C . LYS A 1 93 ? -15.417 3.144 25.515 1.00 63.91 93 LYS A C 1
ATOM 752 O O . LYS A 1 93 ? -16.423 3.830 25.353 1.00 63.91 93 LYS A O 1
ATOM 757 N N . ALA A 1 94 ? -14.707 2.659 24.499 1.00 73.12 94 ALA A N 1
ATOM 758 C CA . ALA A 1 94 ? -15.159 2.763 23.118 1.00 73.12 94 ALA A CA 1
ATOM 759 C C . ALA A 1 94 ? -16.080 1.588 22.781 1.00 73.12 94 ALA A C 1
ATOM 761 O O . ALA A 1 94 ? -15.906 0.489 23.310 1.00 73.12 94 ALA A O 1
ATOM 762 N N . GLU A 1 95 ? -17.021 1.815 21.866 1.00 79.44 95 GLU A N 1
ATOM 763 C CA . GLU A 1 95 ? -17.630 0.697 21.149 1.00 79.44 95 GLU A CA 1
ATOM 764 C C . GLU A 1 95 ? -16.512 -0.086 20.442 1.00 79.44 95 GLU A C 1
ATOM 766 O O . GLU A 1 95 ? -15.637 0.539 19.829 1.00 79.44 95 GLU A O 1
ATOM 771 N N . PRO A 1 96 ? -16.490 -1.423 20.549 1.00 83.50 96 PRO A N 1
ATOM 772 C CA . PRO A 1 96 ? -15.436 -2.216 19.942 1.00 83.50 96 PRO A CA 1
ATOM 773 C C . PRO A 1 96 ? -15.489 -2.110 18.417 1.00 83.50 96 PRO A C 1
ATOM 775 O O . PRO A 1 96 ? -16.563 -2.120 17.815 1.00 83.50 96 PRO A O 1
ATOM 778 N N . PHE A 1 97 ? -14.316 -2.073 17.788 1.00 91.62 97 PHE A N 1
ATOM 779 C CA . PHE A 1 97 ? -14.214 -2.335 16.357 1.00 91.62 97 PHE A CA 1
ATOM 780 C C . PHE A 1 97 ? -14.416 -3.834 16.141 1.00 91.62 97 PHE A C 1
ATOM 782 O O . PHE A 1 97 ? -13.772 -4.641 16.807 1.00 91.62 97 PHE A O 1
ATOM 789 N N . ASP A 1 98 ? -15.305 -4.211 15.230 1.00 94.06 98 ASP A N 1
ATOM 790 C CA . ASP A 1 98 ? -15.609 -5.604 14.896 1.00 94.06 98 ASP A CA 1
ATOM 791 C C . ASP A 1 98 ? -14.995 -6.049 13.561 1.00 94.06 98 ASP A C 1
ATOM 793 O O . ASP A 1 98 ? -14.831 -7.251 13.328 1.00 94.06 98 ASP A O 1
ATOM 797 N N . ILE A 1 99 ? -14.599 -5.092 12.720 1.00 96.88 99 ILE A N 1
ATOM 798 C CA . ILE A 1 99 ? -13.963 -5.315 11.422 1.00 96.88 99 ILE A CA 1
ATOM 799 C C . ILE A 1 99 ? -12.569 -4.682 11.409 1.00 96.88 99 ILE A C 1
ATOM 801 O O . ILE A 1 99 ? -12.408 -3.485 11.650 1.00 96.88 99 ILE A O 1
ATOM 805 N N . LEU A 1 100 ? -11.569 -5.487 11.059 1.00 97.50 100 LEU A N 1
ATOM 806 C CA . LEU A 1 100 ? -10.210 -5.055 10.754 1.00 97.50 100 LEU A CA 1
ATOM 807 C C . LEU A 1 100 ? -9.959 -5.213 9.254 1.00 97.50 100 LEU A C 1
ATOM 809 O O . LEU A 1 100 ? -10.140 -6.299 8.710 1.00 97.50 100 LEU A O 1
ATOM 813 N N . VAL A 1 101 ? -9.478 -4.157 8.603 1.00 98.31 101 VAL A N 1
ATOM 814 C CA . VAL A 1 101 ? -8.945 -4.225 7.238 1.00 98.31 101 VAL A CA 1
ATOM 815 C C . VAL A 1 101 ? -7.460 -3.899 7.299 1.00 98.31 101 VAL A C 1
ATOM 817 O O . VAL A 1 101 ? -7.081 -2.840 7.799 1.00 98.31 101 VAL A O 1
ATOM 820 N N . VAL A 1 102 ? -6.625 -4.814 6.815 1.00 98.06 102 VAL A N 1
ATOM 821 C CA . VAL A 1 102 ? -5.178 -4.623 6.697 1.00 98.06 102 VAL A CA 1
ATOM 822 C C . VAL A 1 102 ? -4.847 -4.547 5.218 1.00 98.06 102 VAL A C 1
ATOM 824 O O . VAL A 1 102 ? -4.910 -5.557 4.522 1.00 98.06 102 VAL A O 1
ATOM 827 N N . ASP A 1 103 ? -4.532 -3.344 4.754 1.00 97.62 103 ASP A N 1
ATOM 828 C CA . ASP A 1 103 ? -4.020 -3.116 3.405 1.00 97.62 103 ASP A CA 1
ATOM 829 C C . ASP A 1 103 ? -2.504 -3.358 3.358 1.00 97.62 103 ASP A C 1
ATOM 831 O O . ASP A 1 103 ? -1.827 -3.232 4.383 1.00 97.62 103 ASP A O 1
ATOM 835 N N . GLU A 1 104 ? -1.981 -3.726 2.188 1.00 97.06 104 GLU A N 1
ATOM 836 C CA . GLU A 1 104 ? -0.577 -4.125 1.984 1.00 97.06 104 GLU A CA 1
ATOM 837 C C . GLU A 1 104 ? -0.098 -5.216 2.969 1.00 97.06 104 GLU A C 1
ATOM 839 O O . GLU A 1 104 ? 1.050 -5.242 3.415 1.00 97.06 104 GLU A O 1
ATOM 844 N N . ALA A 1 105 ? -0.982 -6.156 3.318 1.00 97.31 105 ALA A N 1
ATOM 845 C CA . ALA A 1 105 ? -0.741 -7.191 4.323 1.00 97.31 105 ALA A CA 1
ATOM 846 C C . ALA A 1 105 ? 0.443 -8.115 3.983 1.00 97.31 105 ALA A C 1
ATOM 848 O O . ALA A 1 105 ? 1.061 -8.664 4.894 1.00 97.31 105 ALA A O 1
ATOM 849 N N . ALA A 1 106 ? 0.776 -8.266 2.696 1.00 96.19 106 ALA A N 1
ATOM 850 C CA . ALA A 1 106 ? 1.947 -9.017 2.239 1.00 96.19 106 ALA A CA 1
ATOM 851 C C . ALA A 1 106 ? 3.284 -8.327 2.588 1.00 96.19 106 ALA A C 1
ATOM 853 O O . ALA A 1 106 ? 4.311 -8.990 2.692 1.00 96.19 106 ALA A O 1
ATOM 854 N N . GLN A 1 107 ? 3.274 -7.012 2.841 1.00 96.81 107 GLN A N 1
ATOM 855 C CA . GLN A 1 107 ? 4.467 -6.250 3.231 1.00 96.81 107 GLN A CA 1
ATOM 856 C C . GLN A 1 107 ? 4.726 -6.266 4.746 1.00 96.81 107 GLN A C 1
ATOM 858 O O . GLN A 1 107 ? 5.766 -5.782 5.201 1.00 96.81 107 GLN A O 1
ATOM 863 N N . LEU A 1 108 ? 3.781 -6.776 5.545 1.00 97.06 108 LEU A N 1
ATOM 864 C CA . LEU A 1 108 ? 3.915 -6.856 6.998 1.00 97.06 108 LEU A CA 1
ATOM 865 C C . LEU A 1 108 ? 4.574 -8.160 7.412 1.00 97.06 108 LEU A C 1
ATOM 867 O O . LEU A 1 108 ? 4.226 -9.232 6.925 1.00 97.06 108 LEU A O 1
ATOM 871 N N . LYS A 1 109 ? 5.425 -8.095 8.433 1.00 96.81 109 LYS A N 1
ATOM 872 C CA . LYS A 1 109 ? 5.854 -9.306 9.138 1.00 96.81 109 LYS A CA 1
ATOM 873 C C . LYS A 1 109 ? 4.666 -9.889 9.875 1.00 96.81 109 LYS A C 1
ATOM 875 O O . LYS A 1 109 ? 3.760 -9.173 10.318 1.00 96.81 109 LYS A O 1
ATOM 880 N N . GLU A 1 110 ? 4.700 -11.192 10.097 1.00 96.31 110 GLU A N 1
ATOM 881 C CA . GLU A 1 110 ? 3.636 -11.857 10.841 1.00 96.31 110 GLU A CA 1
ATOM 882 C C . GLU A 1 110 ? 3.398 -11.222 12.224 1.00 96.31 110 GLU A C 1
ATOM 884 O O . GLU A 1 110 ? 2.260 -10.931 12.587 1.00 96.31 110 GLU A O 1
ATOM 889 N N . CYS A 1 111 ? 4.467 -10.898 12.961 1.00 95.31 111 CYS A N 1
ATOM 890 C CA . CYS A 1 111 ? 4.355 -10.248 14.268 1.00 95.31 111 CYS A CA 1
ATOM 891 C C . CYS A 1 111 ? 3.754 -8.834 14.206 1.00 95.31 111 CYS A C 1
ATOM 893 O O . CYS A 1 111 ? 3.087 -8.414 15.149 1.00 95.31 111 CYS A O 1
ATOM 895 N N . GLU A 1 112 ? 3.946 -8.109 13.103 1.00 97.25 112 GLU A N 1
ATOM 896 C CA . GLU A 1 112 ? 3.375 -6.774 12.903 1.00 97.25 112 GLU A CA 1
ATOM 897 C C . GLU A 1 112 ? 1.872 -6.864 12.627 1.00 97.25 112 GLU A C 1
ATOM 899 O O . GLU A 1 112 ? 1.105 -6.069 13.168 1.00 97.25 112 GLU A O 1
ATOM 904 N N . SER A 1 113 ? 1.441 -7.884 11.875 1.00 96.94 113 SER A N 1
ATOM 905 C CA . SER A 1 113 ? 0.019 -8.181 11.633 1.00 96.94 113 SER A CA 1
ATOM 906 C C . SER A 1 113 ? -0.725 -8.555 12.920 1.00 96.94 1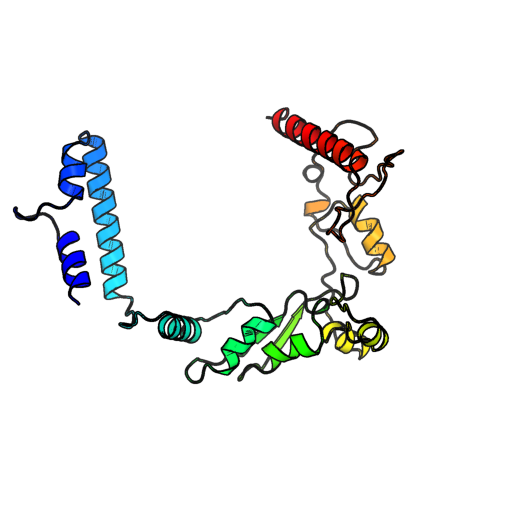13 SER A C 1
ATOM 908 O O . SER A 1 113 ? -1.916 -8.274 13.056 1.00 96.94 113 SER A O 1
ATOM 910 N N . MET A 1 114 ? -0.030 -9.144 13.901 1.00 96.06 114 MET A N 1
ATOM 911 C CA . MET A 1 114 ? -0.631 -9.511 15.187 1.00 96.06 114 MET A CA 1
ATOM 912 C C . MET A 1 114 ? -1.038 -8.309 16.044 1.00 96.06 114 MET A C 1
ATOM 914 O O . MET A 1 114 ? -1.946 -8.440 16.862 1.00 96.06 114 MET A O 1
ATOM 918 N N . ILE A 1 115 ? -0.406 -7.144 15.865 1.00 96.88 115 ILE A N 1
ATOM 919 C CA . ILE A 1 115 ? -0.701 -5.943 16.658 1.00 96.88 115 ILE A CA 1
ATOM 920 C C . ILE A 1 115 ? -2.169 -5.512 16.490 1.00 96.88 115 ILE A C 1
ATOM 922 O O . ILE A 1 115 ? -2.857 -5.420 17.510 1.00 96.88 115 ILE A O 1
ATOM 926 N N . PRO A 1 116 ? -2.684 -5.288 15.262 1.00 96.19 116 PRO A N 1
ATOM 927 C CA . PRO A 1 116 ? -4.092 -4.960 15.070 1.00 96.19 116 PRO A CA 1
ATOM 928 C C . PRO A 1 116 ? -5.030 -6.158 15.284 1.00 96.19 116 PRO A C 1
ATOM 930 O O . PRO A 1 116 ? -6.159 -5.967 15.722 1.00 96.19 116 PRO A O 1
ATOM 933 N N . LEU A 1 117 ? -4.588 -7.398 15.027 1.00 95.75 117 LEU A N 1
ATOM 934 C CA . LEU A 1 117 ? -5.421 -8.596 15.232 1.00 95.75 117 LEU A CA 1
ATOM 935 C C . LEU A 1 117 ? -5.772 -8.855 16.701 1.00 95.75 117 LEU A C 1
ATOM 937 O O . LEU A 1 117 ? -6.766 -9.514 16.986 1.00 95.75 117 LEU A O 1
ATOM 941 N N . GLN A 1 118 ? -4.962 -8.352 17.632 1.00 93.56 118 GLN A N 1
ATOM 942 C CA . GLN A 1 118 ? -5.220 -8.473 19.066 1.00 93.56 118 GLN A CA 1
ATOM 943 C C . GLN A 1 118 ? -6.186 -7.403 19.602 1.00 93.56 118 GLN A C 1
ATOM 945 O O . GLN A 1 118 ? -6.488 -7.423 20.794 1.00 93.56 118 GLN A O 1
ATOM 950 N N . ILE A 1 119 ? -6.645 -6.454 18.771 1.00 92.75 119 ILE A N 1
ATOM 951 C CA . ILE A 1 119 ? -7.560 -5.398 19.220 1.00 92.75 119 ILE A CA 1
ATOM 952 C C . ILE A 1 119 ? -8.853 -6.049 19.744 1.00 92.75 119 ILE A C 1
ATOM 954 O O . ILE A 1 119 ? -9.470 -6.847 19.031 1.00 92.75 119 ILE A O 1
ATOM 958 N N . PRO A 1 120 ? -9.292 -5.723 20.976 1.00 89.94 120 PRO A N 1
ATOM 959 C CA . PRO A 1 120 ? -10.494 -6.314 21.544 1.00 89.94 120 PRO A CA 1
ATOM 960 C C . PRO A 1 120 ? -11.735 -6.049 20.688 1.00 89.94 120 PRO A C 1
ATOM 962 O O . PRO A 1 120 ? -12.018 -4.912 20.317 1.00 89.94 120 PRO A O 1
ATOM 965 N N . GLY A 1 121 ? -12.503 -7.108 20.434 1.00 91.25 121 GLY A N 1
ATOM 966 C CA . GLY A 1 121 ? -13.783 -7.031 19.734 1.00 91.25 121 GLY A CA 1
ATOM 967 C C . GLY A 1 121 ? -13.731 -7.309 18.234 1.00 91.25 121 GLY A C 1
ATOM 968 O O . GLY A 1 121 ? -14.797 -7.498 17.652 1.00 91.25 121 GLY A O 1
ATOM 969 N N . ILE A 1 122 ? -12.542 -7.431 17.630 1.00 94.69 122 ILE A N 1
ATOM 970 C CA . ILE A 1 122 ? -12.410 -7.820 16.221 1.00 94.69 122 ILE A CA 1
ATOM 971 C C . ILE A 1 122 ? -13.015 -9.214 16.006 1.00 94.69 122 ILE A C 1
ATOM 973 O O . ILE A 1 122 ? -12.673 -10.181 16.687 1.00 94.69 122 ILE A O 1
ATOM 977 N N . ARG A 1 123 ? -13.926 -9.312 15.036 1.00 95.50 123 ARG A N 1
ATOM 978 C CA . ARG A 1 123 ? -14.648 -10.537 14.651 1.00 95.50 123 ARG A CA 1
ATOM 979 C C . ARG A 1 123 ? -14.386 -10.938 13.205 1.00 95.50 123 ARG A C 1
ATOM 981 O O . ARG A 1 123 ? -14.498 -12.115 12.876 1.00 95.50 123 ARG A O 1
ATOM 988 N N . LEU A 1 124 ? -14.054 -9.969 12.357 1.00 96.56 124 LEU A N 1
ATOM 989 C CA . LEU A 1 124 ? -13.716 -10.162 10.955 1.00 96.56 124 LEU A CA 1
ATOM 990 C C . LEU A 1 124 ? -12.413 -9.425 10.646 1.00 96.56 124 LEU A C 1
ATOM 992 O O . LEU A 1 124 ? -12.312 -8.224 10.878 1.00 96.56 124 LEU A O 1
ATOM 996 N N . ALA A 1 125 ? -11.440 -10.137 10.087 1.00 96.94 125 ALA A N 1
ATOM 997 C CA . ALA A 1 125 ? -10.221 -9.548 9.553 1.00 96.94 125 ALA A CA 1
ATOM 998 C C . ALA A 1 125 ? -10.165 -9.772 8.038 1.00 96.94 125 ALA A C 1
ATOM 1000 O O . ALA A 1 125 ? -10.291 -10.902 7.569 1.00 96.94 125 ALA A O 1
ATOM 1001 N N . VAL A 1 126 ? -9.970 -8.694 7.284 1.00 97.62 126 VAL A N 1
ATOM 1002 C CA . VAL A 1 126 ? -9.770 -8.704 5.835 1.00 97.62 126 VAL A CA 1
ATOM 1003 C C . VAL A 1 126 ? -8.326 -8.307 5.571 1.00 97.62 126 VAL A C 1
ATOM 1005 O O . VAL A 1 126 ? -7.918 -7.192 5.889 1.00 97.62 126 VAL A O 1
ATOM 1008 N N . LEU A 1 127 ? -7.549 -9.230 5.011 1.00 97.88 127 LEU A N 1
ATOM 1009 C CA . LEU A 1 127 ? -6.166 -8.985 4.617 1.00 97.88 127 LEU A CA 1
ATOM 1010 C C . LEU A 1 127 ? -6.132 -8.758 3.106 1.00 97.88 127 LEU A C 1
ATOM 1012 O O . LEU A 1 127 ? -6.529 -9.636 2.341 1.00 97.88 127 LEU A O 1
ATOM 1016 N N . ILE A 1 128 ? -5.676 -7.583 2.691 1.00 97.94 128 ILE A N 1
ATOM 1017 C CA . ILE A 1 128 ? -5.507 -7.196 1.293 1.00 97.94 128 ILE A CA 1
ATOM 1018 C C . ILE A 1 128 ? -4.008 -7.083 1.060 1.00 97.94 128 ILE A C 1
ATOM 1020 O O . ILE A 1 128 ? -3.313 -6.397 1.801 1.00 97.94 128 ILE A O 1
ATOM 1024 N N . GLY A 1 129 ? -3.491 -7.793 0.069 1.00 96.44 129 GLY A N 1
ATOM 1025 C CA . GLY A 1 129 ? -2.067 -7.810 -0.221 1.00 96.44 129 GLY A CA 1
ATOM 1026 C C . GLY A 1 129 ? -1.770 -8.612 -1.474 1.00 96.44 129 GLY A C 1
ATOM 1027 O O . GLY A 1 129 ? -2.658 -9.244 -2.049 1.00 96.44 129 GLY A O 1
ATOM 1028 N N . ASP A 1 130 ? -0.510 -8.568 -1.882 1.00 96.06 130 ASP A N 1
ATOM 1029 C CA . ASP A 1 130 ? -0.008 -9.254 -3.061 1.00 96.06 130 ASP A CA 1
ATOM 1030 C C . ASP A 1 130 ? 1.354 -9.877 -2.748 1.00 96.06 130 ASP A C 1
ATOM 1032 O O . ASP A 1 130 ? 2.343 -9.173 -2.549 1.00 96.06 130 ASP A O 1
ATOM 1036 N N . GLU A 1 131 ? 1.391 -11.207 -2.686 1.00 92.62 131 GLU A N 1
ATOM 1037 C CA . GLU A 1 131 ? 2.601 -11.991 -2.399 1.00 92.62 131 GLU A CA 1
ATOM 1038 C C . GLU A 1 131 ? 3.669 -11.923 -3.508 1.00 92.62 131 GLU A C 1
ATOM 1040 O O . GLU A 1 131 ? 4.793 -12.375 -3.308 1.00 92.62 131 GLU A O 1
ATOM 1045 N N . TYR A 1 132 ? 3.342 -11.358 -4.676 1.00 92.81 132 TYR A N 1
ATOM 1046 C CA . TYR A 1 132 ? 4.300 -11.137 -5.763 1.00 92.81 132 TYR A CA 1
ATOM 1047 C C . TYR A 1 132 ? 4.921 -9.732 -5.751 1.00 92.81 132 TYR A C 1
ATOM 1049 O O . TYR A 1 132 ? 5.777 -9.431 -6.587 1.00 92.81 132 TYR A O 1
ATOM 1057 N N . GLN A 1 133 ? 4.500 -8.862 -4.827 1.00 93.75 133 GLN A N 1
ATOM 1058 C CA . GLN A 1 133 ? 5.084 -7.534 -4.632 1.00 93.75 133 GLN A CA 1
ATOM 1059 C C . GLN A 1 133 ? 6.217 -7.560 -3.592 1.00 93.75 133 GLN A C 1
ATOM 1061 O O . GLN A 1 133 ? 6.826 -8.594 -3.330 1.00 93.75 133 GLN A O 1
ATOM 1066 N N . LEU A 1 134 ? 6.596 -6.389 -3.069 1.00 91.00 134 LEU A N 1
ATOM 1067 C CA . LEU A 1 134 ? 7.708 -6.270 -2.130 1.00 91.00 134 LEU A CA 1
ATOM 1068 C C . LEU A 1 134 ? 7.383 -6.993 -0.810 1.00 91.00 134 LEU A C 1
ATOM 1070 O O . LEU A 1 134 ? 6.374 -6.664 -0.190 1.00 91.00 134 LEU A O 1
ATOM 1074 N N . PRO A 1 135 ? 8.244 -7.905 -0.328 1.00 91.12 135 PRO A N 1
ATOM 1075 C CA . PRO A 1 135 ? 8.069 -8.521 0.982 1.00 91.12 135 PRO A CA 1
ATOM 1076 C C . PRO A 1 135 ? 8.496 -7.567 2.108 1.00 91.12 135 PRO A C 1
ATOM 1078 O O . PRO A 1 135 ? 9.094 -6.507 1.879 1.00 91.12 135 PRO A O 1
ATOM 1081 N N . ALA A 1 136 ? 8.261 -7.973 3.358 1.00 93.00 136 ALA A N 1
ATOM 1082 C CA . ALA A 1 136 ? 8.671 -7.198 4.522 1.00 93.00 136 ALA A CA 1
ATOM 1083 C C . ALA A 1 136 ? 10.200 -7.005 4.598 1.00 93.00 136 ALA A C 1
ATOM 1085 O O . ALA A 1 136 ? 10.991 -7.942 4.453 1.00 93.00 136 ALA A O 1
ATOM 1086 N N . LEU A 1 137 ? 10.647 -5.785 4.921 1.00 93.12 137 LEU A N 1
ATOM 1087 C CA . LEU A 1 137 ? 12.076 -5.480 5.028 1.00 93.12 137 LEU A CA 1
ATOM 1088 C C . LEU A 1 137 ? 12.713 -6.164 6.250 1.00 93.12 137 LEU A C 1
ATOM 1090 O O . LEU A 1 137 ? 12.426 -5.833 7.409 1.00 93.12 137 LEU A O 1
ATOM 1094 N N . VAL A 1 138 ? 13.680 -7.048 6.005 1.00 94.62 138 VAL A N 1
ATOM 1095 C CA . VAL A 1 138 ? 14.493 -7.700 7.040 1.00 94.62 138 VAL A CA 1
ATOM 1096 C C . VAL A 1 138 ? 15.967 -7.355 6.834 1.00 94.62 138 VAL A C 1
ATOM 1098 O O . VAL A 1 138 ? 16.577 -7.745 5.850 1.00 94.62 138 VAL A O 1
ATOM 1101 N N . LYS A 1 139 ? 16.549 -6.598 7.774 1.00 94.75 139 LYS A N 1
ATOM 1102 C CA . LYS A 1 139 ? 17.955 -6.153 7.697 1.00 94.75 139 LYS A CA 1
ATOM 1103 C C . LYS A 1 139 ? 18.961 -7.196 8.186 1.00 94.75 139 LYS A C 1
ATOM 1105 O O . LYS A 1 139 ? 20.115 -7.168 7.779 1.00 94.75 139 LYS A O 1
ATOM 1110 N N . SER A 1 140 ? 18.552 -8.043 9.129 1.00 96.81 140 SER A N 1
ATOM 1111 C CA . SER A 1 140 ? 19.415 -9.078 9.699 1.00 96.81 140 SER A CA 1
ATOM 1112 C C . SER A 1 140 ? 19.428 -10.289 8.778 1.00 96.81 140 SER A C 1
ATOM 1114 O O . SER A 1 140 ? 18.372 -10.870 8.535 1.00 96.81 140 SER A O 1
ATOM 1116 N N . GLN A 1 141 ? 20.615 -10.692 8.329 1.00 95.75 141 GLN A N 1
ATOM 1117 C CA . GLN A 1 141 ? 20.784 -11.860 7.467 1.00 95.75 141 GLN A CA 1
ATOM 1118 C C . GLN A 1 141 ? 20.259 -13.140 8.132 1.00 95.75 141 GLN A C 1
ATOM 1120 O O . GLN A 1 141 ? 19.523 -13.896 7.512 1.00 95.75 141 GLN A O 1
ATOM 1125 N N . VAL A 1 142 ? 20.527 -13.320 9.430 1.00 97.56 142 VAL A N 1
ATOM 1126 C CA . VAL A 1 142 ? 20.028 -14.470 10.205 1.00 97.56 142 VAL A CA 1
ATOM 1127 C C . VAL A 1 142 ? 18.496 -14.502 10.237 1.00 97.56 142 VAL A C 1
ATOM 1129 O O . VAL A 1 142 ? 17.890 -15.561 10.133 1.00 97.56 142 VAL A O 1
ATOM 1132 N N . CYS A 1 143 ? 17.846 -13.341 10.365 1.00 96.69 143 CYS A N 1
ATOM 1133 C CA . CYS A 1 143 ? 16.383 -13.273 10.344 1.00 96.69 143 CYS A CA 1
ATOM 1134 C C . CYS A 1 143 ? 15.823 -13.531 8.940 1.00 96.69 143 CYS A C 1
ATOM 1136 O O . CYS A 1 143 ? 14.763 -14.134 8.818 1.00 96.69 143 CYS A O 1
ATOM 1138 N N . TYR A 1 144 ? 16.514 -13.067 7.897 1.00 94.56 144 TYR A N 1
ATOM 1139 C CA . TYR A 1 144 ? 16.129 -13.326 6.513 1.00 94.56 144 TYR A CA 1
ATOM 1140 C C . TYR A 1 144 ? 16.197 -14.828 6.197 1.00 94.56 144 TYR A C 1
ATOM 1142 O O . TYR A 1 144 ? 15.231 -15.388 5.695 1.00 94.56 144 TYR A O 1
ATOM 1150 N N . GLU A 1 145 ? 17.285 -15.496 6.589 1.00 95.69 145 GLU A N 1
ATOM 1151 C CA . GLU A 1 145 ? 17.462 -16.949 6.440 1.00 95.69 145 GLU A CA 1
ATOM 1152 C C . GLU A 1 145 ? 16.437 -17.765 7.238 1.00 95.69 145 GLU A C 1
ATOM 1154 O O . GLU A 1 145 ? 16.069 -18.864 6.833 1.00 95.69 145 GLU A O 1
ATOM 1159 N N . ALA A 1 146 ? 15.942 -17.216 8.349 1.00 95.69 146 ALA A N 1
ATOM 1160 C CA . ALA A 1 146 ? 14.874 -17.805 9.153 1.00 95.69 146 ALA A CA 1
ATOM 1161 C C . ALA A 1 146 ? 13.453 -17.485 8.640 1.00 95.69 146 ALA A C 1
ATOM 1163 O O . ALA A 1 146 ? 12.488 -17.725 9.363 1.00 95.69 146 ALA A O 1
ATOM 1164 N N . ASP A 1 147 ? 13.317 -16.916 7.436 1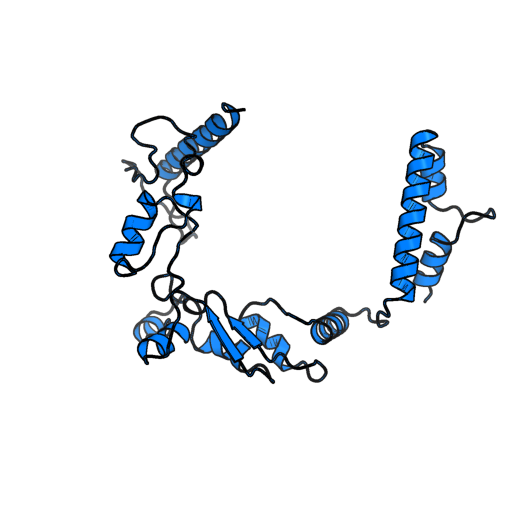.00 94.00 147 ASP A N 1
ATOM 1165 C CA . ASP A 1 147 ? 12.036 -16.547 6.815 1.00 94.00 147 ASP A CA 1
ATOM 1166 C C . ASP A 1 147 ? 11.202 -15.555 7.654 1.00 94.00 147 ASP A C 1
ATOM 1168 O O . ASP A 1 147 ? 9.978 -15.489 7.576 1.00 94.00 147 ASP A O 1
ATOM 1172 N N . PHE A 1 148 ? 11.862 -14.718 8.467 1.00 96.06 148 PHE A N 1
ATOM 1173 C CA . PHE A 1 148 ? 11.184 -13.716 9.304 1.00 96.06 148 PHE A CA 1
ATOM 1174 C C . PHE A 1 148 ? 10.469 -12.624 8.487 1.00 96.06 148 PHE A C 1
ATOM 1176 O O . PHE A 1 148 ? 9.681 -11.849 9.030 1.00 96.06 148 PHE A O 1
ATOM 1183 N N . GLY A 1 149 ? 10.797 -12.514 7.197 1.00 94.81 149 GLY A N 1
ATOM 1184 C CA . GLY A 1 149 ? 10.166 -11.582 6.265 1.00 94.81 149 GLY A CA 1
ATOM 1185 C C . GLY A 1 149 ? 8.806 -12.052 5.760 1.00 94.81 149 GLY A C 1
ATOM 1186 O O . GLY A 1 149 ? 8.070 -11.231 5.222 1.00 94.81 149 GLY A O 1
ATOM 1187 N N . ARG A 1 150 ? 8.464 -13.330 5.960 1.00 95.88 150 ARG A N 1
ATOM 1188 C CA . ARG A 1 150 ? 7.183 -13.883 5.539 1.00 95.88 150 ARG A CA 1
ATOM 1189 C C . ARG A 1 150 ? 6.030 -13.229 6.287 1.00 95.88 150 ARG A C 1
ATOM 1191 O O . ARG A 1 150 ? 6.004 -13.138 7.521 1.00 95.88 150 ARG A O 1
ATOM 1198 N N . SER A 1 151 ? 5.045 -12.805 5.517 1.00 97.50 151 SER A N 1
ATOM 1199 C CA . SER A 1 151 ? 3.826 -12.203 6.028 1.00 97.50 151 SER A CA 1
ATOM 1200 C C . SER A 1 151 ? 2.809 -13.244 6.486 1.00 97.50 151 SER A C 1
ATOM 1202 O O . SER A 1 151 ? 2.796 -14.404 6.056 1.00 97.50 151 SER A O 1
ATOM 1204 N N . LEU A 1 152 ? 1.875 -12.803 7.333 1.00 97.06 152 LEU A N 1
ATOM 1205 C CA . LEU A 1 152 ? 0.703 -13.610 7.670 1.00 97.06 152 LEU A CA 1
ATOM 1206 C C . LEU A 1 152 ? -0.126 -13.930 6.414 1.00 97.06 152 LEU A C 1
ATOM 1208 O O . LEU A 1 152 ? -0.653 -15.035 6.296 1.00 97.06 152 LEU A O 1
ATOM 1212 N N . PHE A 1 153 ? -0.215 -12.981 5.477 1.00 96.94 153 PHE A N 1
ATOM 1213 C CA . PHE A 1 153 ? -0.929 -13.141 4.212 1.00 96.94 153 PHE A CA 1
ATOM 1214 C C . PHE A 1 153 ? -0.343 -14.290 3.379 1.00 96.94 153 PHE A C 1
ATOM 1216 O O . PHE A 1 153 ? -1.056 -15.236 3.041 1.00 96.94 153 PHE A O 1
ATOM 1223 N N . GLU A 1 154 ? 0.971 -14.272 3.139 1.00 95.81 154 GLU A N 1
ATOM 1224 C CA . GLU A 1 154 ? 1.687 -15.341 2.430 1.00 95.81 154 GLU A CA 1
ATOM 1225 C C . GLU A 1 154 ? 1.563 -16.680 3.155 1.00 95.81 154 GLU A C 1
ATOM 1227 O O . GLU A 1 154 ? 1.376 -17.721 2.523 1.00 95.81 154 GLU A O 1
ATOM 1232 N N . ARG A 1 155 ? 1.624 -16.680 4.496 1.00 96.25 155 ARG A N 1
ATOM 1233 C CA . ARG A 1 155 ? 1.441 -17.907 5.275 1.00 96.25 155 ARG A CA 1
ATOM 1234 C C . ARG A 1 155 ? 0.050 -18.505 5.105 1.00 96.25 155 ARG A C 1
ATOM 1236 O O . ARG A 1 155 ? -0.054 -19.718 4.965 1.00 96.25 155 ARG A O 1
ATOM 1243 N N . LEU A 1 156 ? -1.003 -17.698 5.157 1.00 96.44 156 LEU A N 1
ATOM 1244 C CA . LEU A 1 156 ? -2.368 -18.188 4.966 1.00 96.44 156 LEU A CA 1
ATOM 1245 C C . LEU A 1 156 ? -2.578 -18.684 3.529 1.00 96.44 156 LEU A C 1
ATOM 1247 O O . LEU A 1 156 ? -3.156 -19.755 3.346 1.00 96.44 156 LEU A O 1
ATOM 1251 N N . SER A 1 157 ? -2.036 -17.964 2.540 1.00 93.94 157 SER A N 1
ATOM 1252 C CA . SER A 1 157 ? -2.032 -18.370 1.128 1.00 93.94 157 SER A CA 1
ATOM 1253 C C . SER A 1 157 ? -1.370 -19.744 0.947 1.00 93.94 157 SER A C 1
ATOM 1255 O O . SER A 1 157 ? -1.976 -20.654 0.382 1.00 93.94 157 SER A O 1
ATOM 1257 N N . SER A 1 158 ? -0.179 -19.960 1.524 1.00 94.38 158 SER A N 1
ATOM 1258 C CA . SER A 1 158 ? 0.545 -21.237 1.398 1.00 94.38 158 SER A CA 1
ATOM 1259 C C . SER A 1 158 ? -0.099 -22.404 2.148 1.00 94.38 158 SER A C 1
ATOM 1261 O O . SER A 1 158 ? 0.095 -23.558 1.771 1.00 94.38 158 SER A O 1
ATOM 1263 N N . LEU A 1 159 ? -0.909 -22.120 3.170 1.00 96.88 159 LEU A N 1
ATOM 1264 C CA . LEU A 1 159 ? -1.736 -23.114 3.861 1.00 96.88 159 LEU A CA 1
ATOM 1265 C C . LEU A 1 159 ? -3.042 -23.441 3.114 1.00 96.88 159 LEU A C 1
ATOM 1267 O O . LEU A 1 159 ? -3.830 -24.251 3.599 1.00 96.88 159 LEU A O 1
ATOM 1271 N N . GLY A 1 160 ? -3.283 -22.831 1.950 1.00 95.38 160 GLY A N 1
ATOM 1272 C CA . GLY A 1 160 ? -4.476 -23.071 1.140 1.00 95.38 160 GLY A CA 1
ATOM 1273 C C . GLY A 1 160 ? -5.719 -22.337 1.639 1.00 95.38 160 GLY A C 1
ATOM 1274 O O . GLY A 1 160 ? -6.835 -22.732 1.296 1.00 95.38 160 GLY A O 1
ATOM 1275 N N . HIS A 1 161 ? -5.560 -21.281 2.446 1.00 96.00 161 HIS A N 1
ATOM 1276 C CA . HIS A 1 161 ? -6.692 -20.435 2.805 1.00 96.00 161 HIS A CA 1
ATOM 1277 C C . HIS A 1 161 ? -7.280 -19.804 1.531 1.00 96.00 161 HIS A C 1
ATOM 1279 O O . HIS A 1 161 ? -6.518 -19.301 0.699 1.00 96.00 161 HIS A O 1
ATOM 1285 N N . PRO A 1 162 ? -8.616 -19.786 1.359 1.00 93.50 162 PRO A N 1
ATOM 1286 C CA . PRO A 1 162 ? -9.231 -19.140 0.211 1.00 93.50 162 PRO A CA 1
ATOM 1287 C C . PRO A 1 162 ? -8.781 -17.683 0.099 1.00 93.50 162 PRO A C 1
ATOM 1289 O O . PRO A 1 162 ? -8.824 -16.936 1.082 1.00 93.50 162 PRO A O 1
ATOM 1292 N N . LYS A 1 163 ? -8.377 -17.290 -1.108 1.00 93.56 163 LYS A N 1
ATOM 1293 C CA . LYS A 1 163 ? -8.065 -15.908 -1.467 1.00 93.56 163 LYS A CA 1
ATOM 1294 C C . LYS A 1 163 ? -8.846 -15.508 -2.706 1.00 93.56 163 LYS A C 1
ATOM 1296 O O . LYS A 1 163 ? -9.168 -16.346 -3.547 1.00 93.56 163 LYS A O 1
ATOM 1301 N N . HIS A 1 164 ? -9.156 -14.225 -2.802 1.00 95.38 164 HIS A N 1
ATOM 1302 C CA . HIS A 1 164 ? -9.869 -13.661 -3.936 1.00 95.38 164 HIS A CA 1
ATOM 1303 C C . HIS A 1 164 ? -8.908 -12.798 -4.751 1.00 95.38 164 HIS A C 1
ATOM 1305 O O . HIS A 1 164 ? -8.397 -11.801 -4.245 1.00 95.38 164 HIS A O 1
ATOM 1311 N N . LEU A 1 165 ? -8.652 -13.194 -5.998 1.00 95.81 165 LEU A N 1
ATOM 1312 C CA . LEU A 1 165 ? -7.854 -12.403 -6.927 1.00 95.81 165 LEU A CA 1
ATOM 1313 C C . LEU A 1 165 ? -8.746 -11.342 -7.575 1.00 95.81 165 LEU A C 1
ATOM 1315 O O . LEU A 1 165 ? -9.702 -11.681 -8.270 1.00 95.81 165 LEU A O 1
ATOM 1319 N N . LEU A 1 166 ? -8.398 -10.068 -7.391 1.00 96.94 166 LEU A N 1
ATOM 1320 C CA . LEU A 1 166 ? -8.957 -8.987 -8.199 1.00 96.94 166 LEU A CA 1
ATOM 1321 C C . LEU A 1 166 ? -8.290 -9.030 -9.573 1.00 96.94 166 LEU A C 1
ATOM 1323 O O . LEU A 1 166 ? -7.151 -8.605 -9.747 1.00 96.94 166 LEU A O 1
ATOM 1327 N N . ASN A 1 167 ? -8.996 -9.602 -10.539 1.00 97.00 167 ASN A N 1
ATOM 1328 C CA . ASN A 1 167 ? -8.430 -10.044 -11.806 1.00 97.00 167 ASN A CA 1
ATOM 1329 C C . ASN A 1 167 ? -8.583 -9.032 -12.953 1.00 97.00 167 ASN A C 1
ATOM 1331 O O . ASN A 1 167 ? -8.461 -9.416 -14.107 1.00 97.00 167 ASN A O 1
ATOM 1335 N N . VAL A 1 168 ? -8.848 -7.754 -12.666 1.00 98.19 168 VAL A N 1
ATOM 1336 C CA . VAL A 1 168 ? -8.930 -6.695 -13.687 1.00 98.19 168 VAL A CA 1
ATOM 1337 C C . VAL A 1 168 ? -8.074 -5.506 -13.263 1.00 98.19 168 VAL A C 1
ATOM 1339 O O . VAL A 1 168 ? -8.293 -4.927 -12.197 1.00 98.19 168 VAL A O 1
ATOM 1342 N N . GLN A 1 169 ? -7.107 -5.119 -14.096 1.00 97.44 169 GLN A N 1
ATOM 1343 C CA . GLN A 1 169 ? -6.233 -3.975 -13.851 1.00 97.44 169 GLN A CA 1
ATOM 1344 C C . GLN A 1 169 ? -6.742 -2.728 -14.582 1.00 97.44 169 GLN A C 1
ATOM 1346 O O . GLN A 1 169 ? -7.037 -2.750 -15.773 1.00 97.44 169 GLN A O 1
ATOM 1351 N N . TYR A 1 170 ? -6.801 -1.610 -13.862 1.00 97.31 170 TYR A N 1
ATOM 1352 C CA . TYR A 1 170 ? -7.297 -0.330 -14.380 1.00 97.31 170 TYR A CA 1
ATOM 1353 C C . TYR A 1 170 ? -6.202 0.748 -14.422 1.00 97.31 170 TYR A C 1
ATOM 1355 O O . TYR A 1 170 ? -6.500 1.929 -14.611 1.00 97.31 170 TYR A O 1
ATOM 1363 N N . ARG A 1 171 ? -4.935 0.387 -14.170 1.00 95.75 171 ARG A N 1
ATOM 1364 C CA . ARG A 1 171 ? -3.863 1.359 -13.908 1.00 95.75 171 ARG A CA 1
ATOM 1365 C C . ARG A 1 171 ? -2.974 1.629 -15.103 1.00 95.75 171 ARG A C 1
ATOM 1367 O O . ARG A 1 171 ? -2.590 2.784 -15.245 1.00 95.75 171 ARG A O 1
ATOM 1374 N N . MET A 1 172 ? -2.570 0.610 -15.859 1.00 95.06 172 MET A N 1
ATOM 1375 C CA . MET A 1 172 ? -1.466 0.707 -16.820 1.00 95.06 172 MET A CA 1
ATOM 1376 C C . MET A 1 172 ? -1.883 0.287 -18.230 1.00 95.06 172 MET A C 1
ATOM 1378 O O . MET A 1 172 ? -2.813 -0.490 -18.408 1.00 95.06 172 MET A O 1
ATOM 1382 N N . HIS A 1 173 ? -1.174 0.791 -19.239 1.00 95.00 173 HIS A N 1
ATOM 1383 C CA . HIS A 1 173 ? -1.394 0.404 -20.633 1.00 95.00 173 HIS A CA 1
ATOM 1384 C C . HIS A 1 173 ? -1.178 -1.116 -20.824 1.00 95.00 173 HIS A C 1
ATOM 1386 O O . HIS A 1 173 ?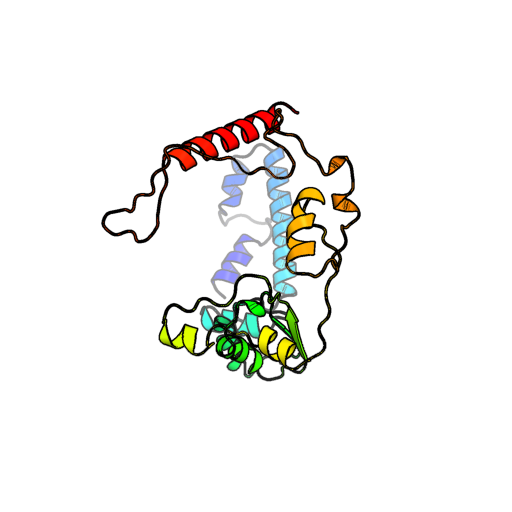 -0.211 -1.629 -20.250 1.00 95.00 173 HIS A O 1
ATOM 1392 N N . PRO A 1 174 ? -1.956 -1.818 -21.678 1.00 94.88 174 PRO A N 1
ATOM 1393 C CA . PRO A 1 174 ? -1.794 -3.257 -21.945 1.00 94.88 174 PRO A CA 1
ATOM 1394 C C . PRO A 1 174 ? -0.361 -3.685 -22.299 1.00 94.88 174 PRO A C 1
ATOM 1396 O O . PRO A 1 174 ? 0.126 -4.747 -21.921 1.00 94.88 174 PRO A O 1
ATOM 1399 N N . GLY A 1 175 ? 0.372 -2.820 -23.007 1.00 93.25 175 GLY A N 1
ATOM 1400 C CA . GLY A 1 175 ? 1.782 -3.059 -23.334 1.00 93.25 175 GLY A CA 1
ATOM 1401 C C . GLY A 1 175 ? 2.718 -3.100 -22.115 1.00 93.25 175 GLY A C 1
ATOM 1402 O O . GLY A 1 175 ? 3.755 -3.752 -22.182 1.00 93.25 175 GLY A O 1
ATOM 1403 N N . ILE A 1 176 ? 2.360 -2.419 -21.018 1.00 94.62 176 ILE A N 1
ATOM 1404 C CA . ILE A 1 176 ? 3.090 -2.437 -19.741 1.00 94.62 176 ILE A CA 1
ATOM 1405 C C . ILE A 1 176 ? 2.652 -3.648 -18.907 1.00 94.62 176 ILE A C 1
ATOM 1407 O O . ILE A 1 176 ? 3.517 -4.368 -18.413 1.00 94.62 176 ILE A O 1
ATOM 1411 N N . SER A 1 177 ? 1.340 -3.894 -18.767 1.00 96.00 177 SER A N 1
ATOM 1412 C CA . SER A 1 177 ? 0.801 -4.991 -17.939 1.00 96.00 177 SER A CA 1
ATOM 1413 C C . SER A 1 177 ? 1.165 -6.372 -18.476 1.00 96.00 177 SER A C 1
ATOM 1415 O O . SER A 1 177 ? 1.322 -7.306 -17.693 1.00 96.00 177 SER A O 1
ATOM 1417 N N . LYS A 1 178 ? 1.382 -6.504 -19.790 1.00 95.31 178 LYS A N 1
ATOM 1418 C CA . LYS A 1 178 ? 1.698 -7.781 -20.438 1.00 95.31 178 LYS A CA 1
ATOM 1419 C C . LYS A 1 178 ? 2.782 -8.589 -19.717 1.00 95.31 178 LYS A C 1
ATOM 1421 O O . LYS A 1 178 ? 2.589 -9.779 -19.494 1.00 95.31 178 LYS A O 1
ATOM 1426 N N . PHE A 1 179 ? 3.903 -7.957 -19.356 1.00 95.50 179 PHE A N 1
ATOM 1427 C CA . PHE A 1 179 ? 5.010 -8.645 -18.683 1.00 95.50 179 PHE A CA 1
ATOM 1428 C C . PHE A 1 179 ? 4.659 -9.114 -17.260 1.00 95.50 179 PHE A C 1
ATOM 1430 O O . PHE A 1 179 ? 4.770 -10.315 -17.013 1.00 95.50 179 PHE A O 1
ATOM 1437 N N . PRO A 1 180 ? 4.237 -8.247 -16.314 1.00 96.12 180 PRO A N 1
ATOM 1438 C CA . PRO A 1 180 ? 3.920 -8.702 -14.965 1.00 96.12 180 PRO A CA 1
ATOM 1439 C C . PRO A 1 180 ? 2.786 -9.735 -14.946 1.00 96.12 180 PRO A C 1
ATOM 1441 O O . PRO A 1 180 ? 2.886 -10.725 -14.226 1.00 96.12 180 PRO A O 1
ATOM 1444 N N . VAL A 1 181 ? 1.761 -9.576 -15.792 1.00 96.88 181 VAL A N 1
ATOM 1445 C CA . VAL A 1 181 ? 0.642 -10.527 -15.894 1.00 96.88 181 VAL A CA 1
ATOM 1446 C C . VAL A 1 181 ? 1.110 -11.921 -16.314 1.00 96.88 181 VAL A C 1
ATOM 1448 O O . VAL A 1 181 ? 0.721 -12.907 -15.685 1.00 96.88 181 VAL A O 1
ATOM 1451 N N . SER A 1 182 ? 1.977 -12.027 -17.328 1.00 96.88 182 SER A N 1
ATOM 1452 C CA . SER A 1 182 ? 2.513 -13.326 -17.750 1.00 96.88 182 SER A CA 1
ATOM 1453 C C . SER A 1 182 ? 3.504 -13.922 -16.751 1.00 96.88 182 SER A C 1
ATOM 1455 O O . SER A 1 182 ? 3.532 -15.136 -16.577 1.00 96.88 182 SER A O 1
ATOM 1457 N N . SER A 1 183 ? 4.327 -13.082 -16.119 1.00 97.00 183 SER A N 1
ATOM 1458 C CA . SER A 1 183 ? 5.465 -13.533 -15.311 1.00 97.00 183 SER A CA 1
ATOM 1459 C C . SER A 1 183 ? 5.086 -13.900 -13.877 1.00 97.00 183 SER A C 1
ATOM 1461 O O . SER A 1 183 ? 5.693 -14.806 -13.315 1.00 97.00 183 SER A O 1
ATOM 1463 N N . PHE A 1 184 ? 4.101 -13.215 -13.287 1.00 95.69 184 PHE A N 1
ATOM 1464 C CA . PHE A 1 184 ? 3.763 -13.365 -11.865 1.00 95.69 184 PHE A CA 1
ATOM 1465 C C . PHE A 1 184 ? 2.350 -13.904 -11.632 1.00 95.69 184 PHE A C 1
ATOM 1467 O O . PHE A 1 184 ? 2.138 -14.667 -10.698 1.00 95.69 184 PHE A O 1
ATOM 1474 N N . TYR A 1 185 ? 1.396 -13.577 -12.508 1.00 95.88 185 TYR A N 1
ATOM 1475 C CA . TYR A 1 185 ? -0.025 -13.890 -12.292 1.00 95.88 185 TYR A CA 1
ATOM 1476 C C . TYR A 1 185 ? -0.577 -14.950 -13.253 1.00 95.88 185 TYR A C 1
ATOM 1478 O O . TYR A 1 185 ? -1.790 -15.090 -13.389 1.00 95.88 185 TYR A O 1
ATOM 1486 N N . GLY A 1 186 ? 0.290 -15.679 -13.964 1.00 94.75 186 GLY A N 1
ATOM 1487 C CA . GLY A 1 186 ? -0.112 -16.797 -14.827 1.00 94.75 186 GLY A CA 1
ATOM 1488 C C . GLY A 1 186 ? -1.114 -16.429 -15.928 1.00 94.75 186 GLY A C 1
ATOM 1489 O O . GLY A 1 186 ? -1.881 -17.286 -16.359 1.00 94.75 186 GLY A O 1
ATOM 1490 N N . GLY A 1 187 ? -1.150 -15.163 -16.358 1.00 96.06 187 GLY A N 1
ATOM 1491 C CA . GLY A 1 187 ? -2.112 -14.696 -17.360 1.00 96.06 187 GLY A CA 1
ATOM 1492 C C . GLY A 1 187 ? -3.532 -14.452 -16.839 1.00 96.06 187 GLY A C 1
ATOM 1493 O O . GLY A 1 187 ? -4.434 -14.301 -17.651 1.00 96.06 187 GLY A O 1
ATOM 1494 N N . GLN A 1 188 ? -3.752 -14.435 -15.520 1.00 96.19 188 GLN A N 1
ATOM 1495 C CA . GLN A 1 188 ? -5.095 -14.369 -14.924 1.00 96.19 188 GLN A CA 1
ATOM 1496 C C . GLN A 1 188 ? -5.654 -12.950 -14.749 1.00 96.19 188 GLN A C 1
ATOM 1498 O O . GLN A 1 188 ? -6.747 -12.814 -14.214 1.00 96.19 188 GLN A O 1
ATOM 1503 N N . ILE A 1 189 ? -4.918 -11.905 -15.133 1.00 97.88 189 ILE A N 1
ATOM 1504 C CA . ILE A 1 189 ? -5.341 -10.509 -14.962 1.00 97.88 189 ILE A CA 1
ATOM 1505 C C . ILE A 1 189 ? -5.697 -9.912 -16.323 1.00 97.88 189 ILE A C 1
ATOM 1507 O O . ILE A 1 189 ? -4.849 -9.851 -17.213 1.00 97.88 189 ILE A O 1
ATOM 1511 N N . ASP A 1 190 ? -6.924 -9.419 -16.434 1.00 97.94 190 ASP A N 1
ATOM 1512 C CA . ASP A 1 190 ? -7.465 -8.739 -17.605 1.00 97.94 190 ASP A CA 1
ATOM 1513 C C . ASP A 1 190 ? -7.253 -7.218 -17.538 1.00 97.94 190 ASP A C 1
ATOM 1515 O O . ASP A 1 190 ? -7.060 -6.626 -16.471 1.00 97.94 190 ASP A O 1
ATOM 1519 N N . ASP A 1 191 ? -7.325 -6.560 -18.693 1.00 98.00 191 ASP A N 1
ATOM 1520 C CA . ASP A 1 191 ? -7.271 -5.104 -18.805 1.00 98.00 191 ASP A CA 1
ATOM 1521 C C . ASP A 1 191 ? 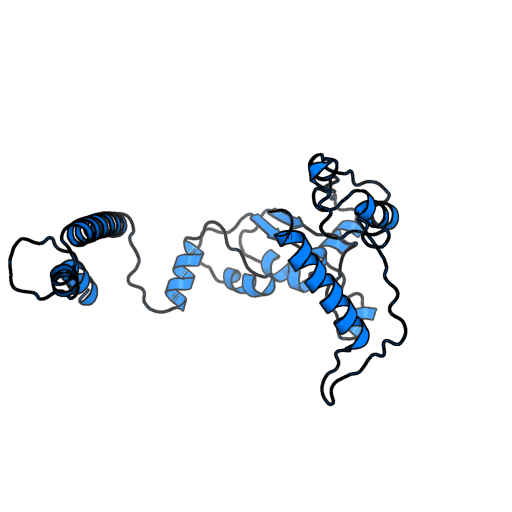-8.681 -4.496 -18.697 1.00 98.00 191 ASP A C 1
ATOM 1523 O O . ASP A 1 191 ? -9.611 -4.898 -19.398 1.00 98.00 191 ASP A O 1
ATOM 1527 N N . GLY A 1 192 ? -8.845 -3.490 -17.836 1.00 97.81 192 GLY A N 1
ATOM 1528 C CA . GLY A 1 192 ? -10.096 -2.749 -17.695 1.00 97.81 192 GLY A CA 1
ATOM 1529 C C . GLY A 1 192 ? -10.400 -1.853 -18.901 1.00 97.81 192 GLY A C 1
ATOM 1530 O O . GLY A 1 192 ? -9.501 -1.362 -19.585 1.00 97.81 192 GLY A O 1
ATOM 1531 N N . GLU A 1 193 ? -11.681 -1.560 -19.142 1.00 96.69 193 GLU A N 1
ATOM 1532 C CA . GLU A 1 193 ? -12.112 -0.765 -20.306 1.00 96.69 193 GLU A CA 1
ATOM 1533 C C . GLU A 1 193 ? -11.400 0.590 -20.411 1.00 96.69 193 GLU A C 1
ATOM 1535 O O . GLU A 1 193 ? -11.109 1.059 -21.508 1.00 96.69 193 GLU A O 1
ATOM 1540 N N . ASN A 1 194 ? -11.082 1.220 -19.277 1.00 95.56 194 ASN A N 1
ATOM 1541 C CA . ASN A 1 194 ? -10.435 2.527 -19.249 1.00 95.56 194 ASN A CA 1
ATOM 1542 C C . ASN A 1 194 ? -9.041 2.523 -19.896 1.00 95.56 194 ASN A C 1
ATOM 1544 O O . ASN A 1 194 ? -8.696 3.511 -20.541 1.00 95.56 194 ASN A O 1
ATOM 1548 N N . VAL A 1 195 ? -8.263 1.444 -19.746 1.00 95.12 195 VAL A N 1
ATOM 1549 C CA . VAL A 1 195 ? -6.893 1.351 -20.282 1.00 95.12 195 VAL A CA 1
ATOM 1550 C C . VAL A 1 195 ? -6.854 0.923 -21.751 1.00 95.12 195 VAL A C 1
ATOM 1552 O O . VAL A 1 195 ? -5.830 1.082 -22.411 1.00 95.12 195 VAL A O 1
ATOM 1555 N N . LEU A 1 196 ? -7.972 0.403 -22.269 1.00 94.12 196 LEU A N 1
ATOM 1556 C CA . LEU A 1 196 ? -8.130 -0.024 -23.663 1.00 94.12 196 LEU A CA 1
ATOM 1557 C C . LEU A 1 196 ? -8.567 1.115 -24.591 1.00 94.12 196 LEU A C 1
ATOM 1559 O O . LEU A 1 196 ? -8.519 0.988 -25.818 1.00 94.12 196 LEU A O 1
ATOM 1563 N N . ARG A 1 197 ? -9.032 2.235 -24.032 1.00 92.62 197 ARG A N 1
ATOM 1564 C CA . ARG A 1 197 ? -9.496 3.368 -24.831 1.00 92.62 197 ARG A CA 1
ATOM 1565 C C . ARG A 1 197 ? -8.329 4.077 -25.510 1.00 92.62 197 ARG A C 1
ATOM 1567 O O . ARG A 1 197 ? -7.251 4.240 -24.951 1.00 92.62 197 ARG A O 1
ATOM 1574 N N . ARG A 1 198 ? -8.577 4.603 -26.711 1.00 83.75 198 ARG A N 1
ATOM 1575 C CA . ARG A 1 198 ? -7.563 5.338 -27.492 1.00 83.75 198 ARG A CA 1
ATOM 1576 C C . ARG A 1 198 ? -7.065 6.612 -26.802 1.00 83.75 198 ARG A C 1
ATOM 1578 O O . ARG A 1 198 ? -5.927 7.003 -27.020 1.00 83.75 198 ARG A O 1
ATOM 1585 N N . ASP A 1 199 ? -7.912 7.258 -26.002 1.00 85.56 199 ASP A N 1
ATOM 1586 C CA . ASP A 1 199 ? -7.588 8.479 -25.253 1.00 85.56 199 ASP A CA 1
ATOM 1587 C C . ASP A 1 199 ? -6.755 8.215 -23.986 1.00 85.56 199 ASP A C 1
ATOM 1589 O O . ASP A 1 199 ? -6.259 9.159 -23.364 1.00 85.56 199 ASP A O 1
ATOM 1593 N N . TYR A 1 200 ? -6.563 6.943 -23.623 1.00 87.50 200 TYR A N 1
ATOM 1594 C CA . TYR A 1 200 ? -5.685 6.538 -22.534 1.00 87.50 200 TYR A CA 1
ATOM 1595 C C . TYR A 1 200 ? -4.201 6.753 -22.886 1.00 87.50 200 TYR A C 1
ATOM 1597 O O . TYR A 1 200 ? -3.410 7.187 -22.045 1.00 87.50 200 TYR A O 1
ATOM 1605 N N . GLU A 1 201 ? -3.816 6.531 -24.148 1.00 81.69 201 GLU A N 1
ATOM 1606 C CA . GLU A 1 201 ? -2.471 6.836 -24.639 1.00 81.69 201 GLU A CA 1
ATOM 1607 C C . GLU A 1 201 ? -2.269 8.351 -24.812 1.00 81.69 201 GLU A C 1
ATOM 1609 O O . GLU A 1 201 ? -2.655 8.947 -25.820 1.00 81.69 201 GLU A O 1
ATOM 1614 N N . ARG A 1 202 ? -1.580 8.993 -23.862 1.00 80.00 202 ARG A N 1
ATOM 1615 C CA . ARG A 1 202 ? -1.143 10.390 -24.011 1.00 80.00 202 ARG A CA 1
ATOM 1616 C C . ARG A 1 202 ? 0.299 10.470 -24.500 1.00 80.00 202 ARG A C 1
ATOM 1618 O O . ARG A 1 202 ? 1.240 10.162 -23.771 1.00 80.00 202 ARG A O 1
ATOM 1625 N N . LYS A 1 203 ? 0.489 10.928 -25.739 1.00 81.38 203 LYS A N 1
ATOM 1626 C CA . LYS A 1 203 ? 1.815 11.074 -26.364 1.00 81.38 203 LYS A CA 1
ATOM 1627 C C . LYS A 1 203 ? 2.365 12.481 -26.150 1.00 81.38 203 LYS A C 1
ATOM 1629 O O . LYS A 1 203 ? 2.188 13.362 -26.981 1.00 81.38 203 LYS A O 1
ATOM 1634 N N . HIS A 1 204 ? 3.042 12.685 -25.022 1.00 84.81 204 HIS A N 1
ATOM 1635 C CA . HIS A 1 204 ? 3.699 13.962 -24.699 1.00 84.81 204 HIS A CA 1
ATOM 1636 C C . HIS A 1 204 ? 5.101 14.102 -25.307 1.00 84.81 204 HIS A C 1
ATOM 1638 O O . HIS A 1 204 ? 5.628 15.209 -25.402 1.00 84.81 204 HIS A O 1
ATOM 1644 N N . LEU A 1 205 ? 5.718 12.987 -25.704 1.00 87.69 205 LEU A N 1
ATOM 1645 C CA . LEU A 1 205 ? 7.027 12.949 -26.347 1.00 87.69 205 LEU A CA 1
ATOM 1646 C C . LEU A 1 205 ? 6.912 12.291 -27.719 1.00 87.69 205 LEU A C 1
ATOM 1648 O O . LEU A 1 205 ? 6.229 11.284 -27.883 1.00 87.69 205 LEU A O 1
ATOM 1652 N N . THR A 1 206 ? 7.617 12.848 -28.699 1.00 85.81 206 THR A N 1
ATOM 1653 C CA . THR A 1 206 ? 7.690 12.313 -30.061 1.00 85.81 206 THR A CA 1
ATOM 1654 C C . THR A 1 206 ? 8.970 11.512 -30.260 1.00 85.81 206 THR A C 1
ATOM 1656 O O . THR A 1 206 ? 10.048 11.962 -29.868 1.00 85.81 206 THR A O 1
ATOM 1659 N N . GLY A 1 207 ? 8.870 10.375 -30.942 1.00 85.00 207 GLY A N 1
ATOM 1660 C CA . GLY A 1 207 ? 10.017 9.571 -31.363 1.00 85.00 207 GLY A CA 1
ATOM 1661 C C . GLY A 1 207 ? 9.861 8.090 -31.010 1.00 85.00 207 GLY A C 1
ATOM 1662 O O . GLY A 1 207 ? 9.112 7.754 -30.093 1.00 85.00 207 GLY A O 1
ATOM 1663 N N . PRO A 1 208 ? 10.583 7.199 -31.711 1.00 84.00 208 PRO A N 1
ATOM 1664 C CA . PRO A 1 208 ? 10.435 5.749 -31.556 1.00 84.00 208 PRO A CA 1
ATOM 1665 C C . PRO A 1 208 ? 10.852 5.240 -30.168 1.00 84.00 208 PRO A C 1
ATOM 1667 O O . PRO A 1 208 ? 10.432 4.167 -29.758 1.00 84.00 208 PRO A O 1
ATOM 1670 N N . MET A 1 209 ? 11.649 6.019 -29.430 1.00 87.44 209 MET A N 1
ATOM 1671 C CA . MET A 1 209 ? 12.132 5.672 -28.091 1.00 87.44 209 MET A CA 1
ATOM 1672 C C . MET A 1 209 ? 11.148 5.980 -26.947 1.00 87.44 209 MET A C 1
ATOM 1674 O O . MET A 1 209 ? 11.479 5.713 -25.797 1.00 87.44 209 MET A O 1
ATOM 1678 N N . TYR A 1 210 ? 9.994 6.599 -27.224 1.00 87.62 210 TYR A N 1
ATOM 1679 C CA . TYR A 1 210 ? 9.037 7.055 -26.203 1.00 87.62 210 TYR A CA 1
ATOM 1680 C C . TYR A 1 210 ? 7.680 6.347 -26.338 1.00 87.62 210 TYR A C 1
ATOM 1682 O O . TYR A 1 210 ? 6.631 6.987 -26.415 1.00 87.62 210 TYR A O 1
ATOM 1690 N N . GLY A 1 211 ? 7.711 5.013 -26.415 1.00 86.44 211 GLY A N 1
ATOM 1691 C CA . GLY A 1 211 ? 6.503 4.183 -26.386 1.00 86.44 211 GLY A CA 1
ATOM 1692 C C . GLY A 1 211 ? 5.859 4.125 -24.994 1.00 86.44 211 GLY A C 1
ATOM 1693 O O . GLY A 1 211 ? 6.319 4.770 -24.054 1.00 86.44 211 GLY A O 1
ATOM 1694 N N . SER A 1 212 ? 4.817 3.300 -24.832 1.00 85.88 212 SER A N 1
ATOM 1695 C CA . SER A 1 212 ? 4.175 3.074 -23.522 1.00 85.88 212 SER A CA 1
ATOM 1696 C C . SER A 1 212 ? 5.138 2.501 -22.474 1.00 85.88 212 SER A C 1
ATOM 1698 O O . SER A 1 212 ? 4.950 2.694 -21.280 1.00 85.88 212 SER A O 1
ATOM 1700 N N . TYR A 1 213 ? 6.165 1.782 -22.927 1.00 87.75 213 TYR A N 1
ATOM 1701 C CA . TYR A 1 213 ? 7.244 1.233 -22.118 1.00 87.75 213 TYR A CA 1
ATOM 1702 C C . TYR A 1 213 ? 8.532 1.269 -22.942 1.00 87.75 213 TYR A C 1
ATOM 1704 O O . TYR A 1 213 ? 8.513 0.945 -24.133 1.00 87.75 213 TYR A O 1
ATOM 1712 N N . SER A 1 214 ? 9.648 1.708 -22.361 1.00 90.44 214 SER A N 1
ATOM 1713 C CA . SER A 1 214 ? 10.936 1.790 -23.060 1.00 90.44 214 SER A CA 1
ATOM 1714 C C . SER A 1 214 ? 12.090 1.649 -22.072 1.00 90.44 214 SER A C 1
ATOM 1716 O O . SER A 1 214 ? 12.094 2.293 -21.026 1.00 90.44 214 SER A O 1
ATOM 1718 N N . PHE A 1 215 ? 13.074 0.823 -22.424 1.00 91.62 215 PHE A N 1
ATOM 1719 C CA . PHE A 1 215 ? 14.325 0.687 -21.684 1.00 91.62 215 PHE A CA 1
ATOM 1720 C C . PHE A 1 215 ? 15.408 1.493 -22.406 1.00 91.62 215 PHE A C 1
ATOM 1722 O O . PHE A 1 215 ? 15.710 1.221 -23.568 1.00 91.62 215 PHE A O 1
ATOM 1729 N N . ILE A 1 216 ? 15.956 2.515 -21.747 1.00 91.69 216 ILE A N 1
ATOM 1730 C CA . ILE A 1 216 ? 16.945 3.426 -22.336 1.00 91.69 216 ILE A CA 1
ATOM 1731 C C . ILE A 1 216 ? 18.296 3.132 -21.693 1.00 91.69 216 ILE A C 1
ATOM 1733 O O . ILE A 1 216 ? 18.515 3.459 -20.531 1.00 91.69 216 ILE A O 1
ATOM 1737 N N . ASN A 1 217 ? 19.202 2.531 -22.459 1.00 92.19 217 ASN A N 1
ATOM 1738 C CA . ASN A 1 217 ? 20.571 2.303 -22.012 1.00 92.19 217 ASN A CA 1
ATOM 1739 C C . ASN A 1 217 ? 21.339 3.635 -21.937 1.00 92.19 217 ASN A C 1
ATOM 1741 O O . ASN A 1 217 ? 21.409 4.357 -22.933 1.00 92.19 217 ASN A O 1
ATOM 1745 N N . ILE A 1 218 ? 21.919 3.952 -20.775 1.00 91.88 218 ILE A N 1
ATOM 1746 C CA . ILE A 1 218 ? 22.728 5.159 -20.555 1.00 91.88 218 ILE A CA 1
ATOM 1747 C C . ILE A 1 218 ? 24.192 4.751 -20.393 1.00 91.88 218 ILE A C 1
ATOM 1749 O O . ILE A 1 218 ? 24.637 4.341 -19.322 1.00 91.88 218 ILE A O 1
ATOM 1753 N N . GLU A 1 219 ? 24.954 4.860 -21.477 1.00 90.00 219 GLU A N 1
ATOM 1754 C CA . GLU A 1 219 ? 26.378 4.527 -21.470 1.00 90.00 219 GLU A CA 1
ATOM 1755 C C . GLU A 1 219 ? 27.208 5.542 -20.672 1.00 90.00 219 GLU A C 1
ATOM 1757 O O . GLU A 1 219 ? 26.920 6.739 -20.638 1.00 90.00 219 GLU A O 1
ATOM 1762 N N . GLY A 1 220 ? 28.277 5.058 -20.032 1.00 86.06 220 GLY A N 1
ATOM 1763 C CA . GLY A 1 220 ? 29.233 5.900 -19.305 1.00 86.06 220 GLY A CA 1
ATOM 1764 C C . GLY A 1 220 ? 28.779 6.3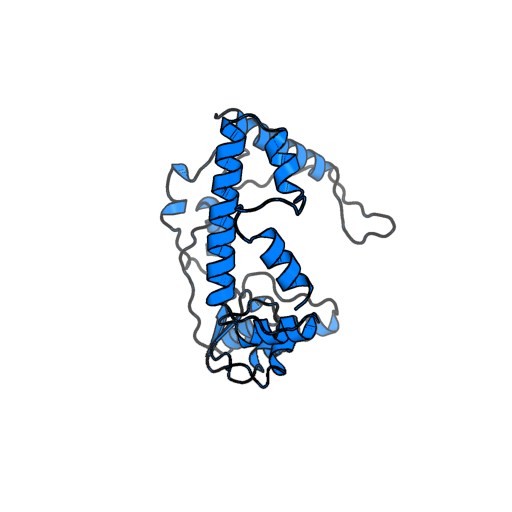54 -17.913 1.00 86.06 220 GLY A C 1
ATOM 1765 O O . GLY A 1 220 ? 29.536 7.049 -17.234 1.00 86.06 220 GLY A O 1
ATOM 1766 N N . GLY A 1 221 ? 27.588 5.945 -17.466 1.00 85.06 221 GLY A N 1
ATOM 1767 C CA . GLY A 1 221 ? 27.147 6.116 -16.087 1.00 85.06 221 GLY A CA 1
ATOM 1768 C C . GLY A 1 221 ? 28.033 5.346 -15.107 1.00 85.06 221 GLY A C 1
ATOM 1769 O O . GLY A 1 221 ? 28.407 4.201 -15.356 1.00 85.06 221 GLY A O 1
ATOM 1770 N N . LYS A 1 222 ? 28.399 5.989 -13.997 1.00 86.62 222 LYS A N 1
ATOM 1771 C CA . LYS A 1 222 ? 29.128 5.355 -12.895 1.00 86.62 222 LYS A CA 1
ATOM 1772 C C . LYS A 1 222 ? 28.451 5.703 -11.587 1.00 86.62 222 LYS A C 1
ATOM 1774 O O . LYS A 1 222 ? 28.170 6.872 -11.323 1.00 86.62 222 LYS A O 1
ATOM 1779 N N . GLU A 1 223 ? 28.223 4.682 -10.777 1.00 90.75 223 GLU A N 1
ATOM 1780 C CA . GLU A 1 223 ? 27.702 4.848 -9.431 1.00 90.75 223 GLU A CA 1
ATOM 1781 C C . GLU A 1 223 ? 28.780 5.431 -8.516 1.00 90.75 223 GLU A C 1
ATOM 1783 O O . GLU A 1 223 ? 29.963 5.090 -8.588 1.00 90.75 223 GLU A O 1
ATOM 1788 N N . SER A 1 224 ? 28.356 6.340 -7.649 1.00 88.25 224 SER A N 1
ATOM 1789 C CA . SER A 1 224 ? 29.182 6.954 -6.617 1.00 88.25 224 SER A CA 1
ATOM 1790 C C . SER A 1 224 ? 28.383 7.064 -5.322 1.00 88.25 224 SER A C 1
ATOM 1792 O O . SER A 1 224 ? 27.157 7.170 -5.356 1.00 88.25 224 SER A O 1
ATOM 1794 N N . SER A 1 225 ? 29.070 7.042 -4.182 1.00 85.38 225 SER A N 1
ATOM 1795 C CA . SER A 1 225 ? 28.472 7.221 -2.858 1.00 85.38 225 SER A CA 1
ATOM 1796 C C . SER A 1 225 ? 29.096 8.425 -2.147 1.00 85.38 225 SER A C 1
ATOM 1798 O O . SER A 1 225 ? 30.276 8.741 -2.331 1.00 85.38 225 SER A O 1
ATOM 1800 N N . GLY A 1 226 ? 28.314 9.115 -1.314 1.00 74.69 226 GLY A N 1
ATOM 1801 C CA . GLY A 1 226 ? 28.842 10.156 -0.428 1.00 74.69 226 GLY A CA 1
ATOM 1802 C C . GLY A 1 226 ? 29.757 9.565 0.654 1.00 74.69 226 GLY A C 1
ATOM 1803 O O . GLY A 1 226 ? 29.621 8.401 1.017 1.00 74.69 226 GLY A O 1
ATOM 1804 N N . LYS A 1 227 ? 30.661 10.370 1.237 1.00 68.56 227 LYS A N 1
ATOM 1805 C CA . LYS A 1 227 ? 31.612 9.923 2.288 1.00 68.56 227 LYS A CA 1
ATOM 1806 C C . LYS A 1 227 ? 30.955 9.243 3.506 1.00 68.56 227 LYS A C 1
ATOM 1808 O O . LYS A 1 227 ? 31.627 8.503 4.216 1.00 68.56 227 LYS A O 1
ATOM 1813 N N . HIS A 1 228 ? 29.666 9.491 3.739 1.00 74.19 228 HIS A N 1
ATOM 1814 C CA . HIS A 1 228 ? 28.869 8.898 4.819 1.00 74.19 228 HIS A CA 1
ATOM 1815 C C . HIS A 1 228 ? 27.523 8.340 4.337 1.00 74.19 228 HIS A C 1
ATOM 1817 O O . HIS A 1 228 ? 26.681 7.989 5.161 1.00 74.19 228 HIS A O 1
ATOM 1823 N N . ASP A 1 229 ? 27.311 8.270 3.021 1.00 73.88 229 ASP A N 1
ATOM 1824 C CA . ASP A 1 229 ? 26.059 7.792 2.444 1.00 73.88 229 ASP A CA 1
ATOM 1825 C C . ASP A 1 229 ? 26.243 6.362 1.934 1.00 73.88 229 ASP A C 1
ATOM 1827 O O . ASP A 1 229 ? 27.231 6.048 1.271 1.00 73.88 229 ASP A O 1
ATOM 1831 N N . LYS A 1 230 ? 25.296 5.489 2.274 1.00 82.25 230 LYS A N 1
ATOM 1832 C CA . LYS A 1 230 ? 25.239 4.112 1.760 1.00 82.25 230 LYS A CA 1
ATOM 1833 C C . LYS A 1 230 ? 24.427 4.020 0.467 1.00 82.25 230 LYS A C 1
ATOM 1835 O O . LYS A 1 230 ? 24.375 2.953 -0.133 1.00 82.25 230 LYS A O 1
ATOM 1840 N N . SER A 1 231 ? 23.782 5.113 0.068 1.00 88.44 231 SER A N 1
ATOM 1841 C CA . SER A 1 231 ? 22.998 5.215 -1.158 1.00 88.44 231 SER A CA 1
ATOM 1842 C C . SER A 1 231 ? 23.908 5.498 -2.353 1.00 88.44 231 SER A C 1
ATOM 1844 O O . SER A 1 231 ? 24.921 6.191 -2.234 1.00 88.44 231 SER A O 1
ATOM 1846 N N . LEU A 1 232 ? 23.536 4.955 -3.510 1.00 91.25 232 LEU A N 1
ATOM 1847 C CA . LEU A 1 232 ? 24.269 5.107 -4.763 1.00 91.25 232 LEU A CA 1
ATOM 1848 C C . LEU A 1 232 ? 23.631 6.203 -5.620 1.00 91.25 232 LEU A C 1
ATOM 1850 O O . LEU A 1 232 ? 22.410 6.355 -5.648 1.00 91.25 232 LEU A O 1
ATOM 1854 N N . ILE A 1 233 ? 24.466 6.965 -6.326 1.00 91.75 233 ILE A N 1
ATOM 1855 C CA . ILE A 1 233 ? 24.047 8.015 -7.259 1.00 91.75 233 ILE A CA 1
ATOM 1856 C C . ILE A 1 233 ? 24.810 7.852 -8.574 1.00 91.75 233 ILE A C 1
ATOM 1858 O O . ILE A 1 233 ? 26.039 7.752 -8.573 1.00 91.75 233 ILE A O 1
ATOM 1862 N N . ASN A 1 234 ? 24.089 7.918 -9.696 1.00 93.69 234 ASN A N 1
ATOM 1863 C CA . ASN A 1 234 ? 24.649 7.985 -11.044 1.00 93.69 234 ASN A CA 1
ATOM 1864 C C . ASN A 1 234 ? 24.299 9.334 -11.698 1.00 93.69 234 ASN A C 1
ATOM 1866 O O . ASN A 1 234 ? 23.160 9.590 -12.085 1.00 93.69 234 ASN A O 1
ATOM 1870 N N . THR A 1 235 ? 25.285 10.221 -11.828 1.00 93.75 235 THR A N 1
ATOM 1871 C CA . THR A 1 235 ? 25.068 11.592 -12.323 1.00 93.75 235 THR A CA 1
ATOM 1872 C C . THR A 1 235 ? 24.717 11.659 -13.811 1.00 93.75 235 THR A C 1
ATOM 1874 O O . THR A 1 235 ? 24.024 12.588 -14.229 1.00 93.75 235 THR A O 1
ATOM 1877 N N . ILE A 1 236 ? 25.144 10.676 -14.611 1.00 95.06 236 ILE A N 1
ATOM 1878 C CA . ILE A 1 236 ? 24.831 10.617 -16.046 1.00 95.06 236 ILE A CA 1
ATOM 1879 C C . ILE A 1 236 ? 23.368 10.216 -16.250 1.00 95.06 236 ILE A C 1
ATOM 1881 O O . ILE A 1 236 ? 22.657 10.851 -17.032 1.00 95.06 236 ILE A O 1
ATOM 1885 N N . GLU A 1 237 ? 22.880 9.233 -15.488 1.00 95.56 237 GLU A N 1
ATOM 1886 C CA . GLU A 1 237 ? 21.455 8.885 -15.473 1.00 95.56 237 GLU A CA 1
ATOM 1887 C C . GLU A 1 237 ? 20.595 10.055 -14.988 1.00 95.56 237 GLU A C 1
ATOM 1889 O O . GLU A 1 237 ? 19.586 10.371 -15.616 1.00 95.56 237 GLU A O 1
ATOM 1894 N N . VAL A 1 238 ? 21.026 10.774 -13.943 1.00 94.69 238 VAL A N 1
ATOM 1895 C CA . VAL A 1 238 ? 20.331 11.986 -13.470 1.00 94.69 238 VAL A CA 1
ATOM 1896 C C . VAL A 1 238 ? 20.208 13.030 -14.584 1.00 94.69 238 VAL A C 1
ATOM 1898 O O . VAL A 1 238 ? 19.132 13.609 -14.765 1.00 94.69 238 VAL A O 1
ATOM 1901 N N . ALA A 1 239 ? 21.268 13.266 -15.364 1.00 95.38 239 ALA A N 1
ATOM 1902 C CA . ALA A 1 239 ? 21.218 14.195 -16.493 1.00 95.38 239 ALA A CA 1
ATOM 1903 C C . ALA A 1 239 ? 20.226 13.732 -17.578 1.00 95.38 239 ALA A C 1
ATOM 1905 O O . ALA A 1 239 ? 19.441 14.542 -18.086 1.00 95.38 239 ALA A O 1
ATOM 1906 N N . ALA A 1 240 ? 20.204 12.432 -17.895 1.00 94.31 240 ALA A N 1
ATOM 1907 C CA . ALA A 1 240 ? 19.264 11.849 -18.851 1.00 94.31 240 ALA A CA 1
ATOM 1908 C C . ALA A 1 240 ? 17.804 11.960 -18.373 1.00 94.31 240 ALA A C 1
ATOM 1910 O O . ALA A 1 240 ? 16.949 12.455 -19.114 1.00 94.31 240 ALA A O 1
ATOM 1911 N N . VAL A 1 241 ? 17.525 11.591 -17.118 1.00 95.38 241 VAL A N 1
ATOM 1912 C CA . VAL A 1 241 ? 16.199 11.719 -16.490 1.00 95.38 241 VAL A CA 1
ATOM 1913 C C . VAL A 1 241 ? 15.751 13.178 -16.483 1.00 95.38 241 VAL A C 1
ATOM 1915 O O . VAL A 1 241 ? 14.642 13.482 -16.922 1.00 95.38 241 VAL A O 1
ATOM 1918 N N . THR A 1 242 ? 16.630 14.104 -16.090 1.00 96.81 242 THR A N 1
ATOM 1919 C CA . THR A 1 242 ? 16.336 15.546 -16.098 1.00 96.81 242 THR A CA 1
ATOM 1920 C C . THR A 1 242 ? 15.943 16.019 -17.496 1.00 96.81 242 THR A C 1
ATOM 1922 O O . THR A 1 242 ? 14.963 16.750 -17.660 1.00 96.81 242 THR A O 1
ATOM 1925 N N . ARG A 1 243 ? 16.657 15.566 -18.533 1.00 94.19 243 ARG A N 1
ATOM 1926 C CA . ARG A 1 243 ? 16.347 15.909 -19.925 1.00 94.19 243 ARG A CA 1
ATOM 1927 C C . ARG A 1 243 ? 14.983 15.375 -20.368 1.00 94.19 243 ARG A C 1
ATOM 1929 O O . ARG A 1 243 ? 14.260 16.100 -21.057 1.00 94.19 243 ARG A O 1
ATOM 1936 N N . ILE A 1 244 ? 14.632 14.143 -19.993 1.00 93.38 244 ILE A N 1
ATOM 1937 C CA . ILE A 1 244 ? 13.328 13.531 -20.298 1.00 93.38 244 ILE A CA 1
ATOM 1938 C C . ILE A 1 244 ? 12.205 14.301 -19.591 1.00 93.38 244 ILE A C 1
ATOM 1940 O O . ILE A 1 244 ? 11.253 14.718 -20.249 1.00 93.38 244 ILE A O 1
ATOM 1944 N N . VAL A 1 245 ? 12.351 14.584 -18.293 1.00 94.62 245 VAL A N 1
ATOM 1945 C CA . VAL A 1 245 ? 11.368 15.342 -17.499 1.00 94.62 245 VAL A CA 1
ATOM 1946 C C . VAL A 1 245 ? 11.161 16.752 -18.060 1.00 94.62 245 VAL A C 1
ATOM 1948 O O . VAL A 1 245 ? 10.024 17.182 -18.247 1.00 94.62 245 VAL A O 1
ATOM 1951 N N . GLN A 1 246 ? 12.234 17.460 -18.430 1.00 94.25 246 GLN A N 1
ATOM 1952 C CA . GLN A 1 246 ? 12.128 18.776 -19.075 1.00 94.25 246 GLN A CA 1
ATOM 1953 C C . GLN A 1 246 ? 11.372 18.721 -20.408 1.00 94.25 246 GLN A C 1
ATOM 1955 O O . GLN A 1 246 ? 10.614 19.638 -20.729 1.00 94.25 246 GLN A O 1
ATOM 1960 N N . ARG A 1 247 ? 11.583 17.670 -21.211 1.00 92.06 247 ARG A N 1
ATOM 1961 C CA . ARG A 1 247 ? 10.848 17.484 -22.470 1.00 92.06 247 ARG A CA 1
ATOM 1962 C C . ARG A 1 247 ? 9.376 17.165 -22.217 1.00 92.06 247 ARG A C 1
ATOM 1964 O O . ARG A 1 247 ? 8.540 17.745 -22.900 1.00 92.06 247 ARG A O 1
ATOM 1971 N N . LEU A 1 248 ? 9.062 16.329 -21.224 1.00 91.69 248 LEU A N 1
ATOM 1972 C CA . LEU A 1 248 ? 7.681 16.031 -20.818 1.00 91.69 248 LEU A CA 1
ATOM 1973 C C . LEU A 1 248 ? 6.949 17.298 -20.374 1.00 91.69 248 LEU A C 1
ATOM 1975 O O . LEU A 1 248 ? 5.824 17.550 -20.803 1.00 91.69 248 LEU A O 1
ATOM 1979 N N . PHE A 1 249 ? 7.613 18.135 -19.576 1.00 91.12 249 PHE A N 1
ATOM 1980 C CA . PHE A 1 249 ? 7.061 19.415 -19.146 1.00 91.12 249 PHE A CA 1
ATOM 1981 C C . PHE A 1 249 ? 6.765 20.337 -20.338 1.00 91.12 249 PHE A C 1
ATOM 1983 O O . PHE A 1 249 ? 5.691 20.913 -20.426 1.00 91.12 249 PHE A O 1
ATOM 1990 N N . ARG A 1 250 ? 7.664 20.439 -21.322 1.00 89.19 250 ARG A N 1
ATOM 1991 C CA . ARG A 1 250 ? 7.400 21.253 -22.525 1.00 89.19 250 ARG A CA 1
ATOM 1992 C C . ARG A 1 250 ? 6.289 20.667 -23.401 1.00 89.19 250 ARG A C 1
ATOM 1994 O O . ARG A 1 250 ? 5.442 21.411 -23.877 1.00 89.19 250 ARG A O 1
ATOM 2001 N N . GLY A 1 251 ? 6.281 19.349 -23.597 1.00 83.31 251 GLY A N 1
ATOM 2002 C CA . GLY A 1 251 ? 5.292 18.656 -24.428 1.00 83.31 251 GLY A CA 1
ATOM 2003 C C . GLY A 1 251 ? 3.876 18.675 -23.850 1.00 83.31 251 GLY A C 1
ATOM 2004 O O . GLY A 1 251 ? 2.909 18.622 -24.600 1.00 83.31 251 GLY A O 1
ATOM 2005 N N . THR A 1 252 ? 3.738 18.802 -22.529 1.00 78.62 252 THR A N 1
ATOM 2006 C CA . THR A 1 252 ? 2.432 18.976 -21.869 1.00 78.62 252 THR A CA 1
ATOM 2007 C C . THR A 1 252 ? 1.859 20.384 -22.046 1.00 78.62 252 THR A C 1
ATOM 2009 O O . THR A 1 252 ? 0.645 20.511 -22.141 1.00 78.62 252 THR A O 1
ATOM 2012 N N . HIS A 1 253 ? 2.702 21.417 -22.161 1.00 72.06 253 HIS A N 1
ATOM 2013 C CA . HIS A 1 253 ? 2.272 22.814 -22.344 1.00 72.06 253 HIS A CA 1
ATOM 2014 C C . HIS A 1 253 ? 2.121 23.227 -23.816 1.00 72.06 253 HIS A C 1
ATOM 2016 O O . HIS A 1 253 ? 1.470 24.218 -24.110 1.00 72.06 253 HIS A O 1
ATOM 2022 N N . ALA A 1 254 ? 2.724 22.491 -24.751 1.00 61.03 254 ALA A N 1
ATOM 2023 C CA . ALA A 1 254 ? 2.590 22.755 -26.186 1.00 61.03 254 ALA A CA 1
ATOM 2024 C C . ALA A 1 254 ? 1.276 22.216 -26.794 1.00 61.03 254 ALA A C 1
ATOM 2026 O O . ALA A 1 254 ? 1.012 22.453 -27.969 1.00 61.03 254 ALA A O 1
ATOM 2027 N N . GLY A 1 255 ? 0.492 21.451 -26.022 1.00 55.53 255 GLY A N 1
ATOM 2028 C CA . GLY A 1 255 ? -0.789 20.863 -26.434 1.00 55.53 255 GLY A CA 1
ATOM 2029 C C . GLY A 1 255 ? -2.036 21.584 -25.903 1.00 55.53 255 GLY A C 1
ATOM 2030 O O . GLY A 1 255 ? -3.132 21.050 -26.063 1.00 55.53 255 GLY A O 1
ATOM 2031 N N . THR A 1 256 ? -1.868 22.744 -25.259 1.00 45.22 256 THR A N 1
ATOM 2032 C CA . THR A 1 256 ? -2.923 23.711 -24.888 1.00 45.22 256 THR A CA 1
ATOM 2033 C C . THR A 1 256 ? -2.791 24.951 -25.748 1.00 45.22 256 THR A C 1
ATOM 2035 O O . THR A 1 256 ? -3.832 25.437 -26.233 1.00 45.22 256 THR A O 1
#

Organism: Aegilops tauschii subsp. strangulata (NCBI:txid200361)

InterPro domains:
  IPR027417 P-loop containing nucleoside triphosphate hydrolase [G3DSA:3.40.50.300] (2-169)
  IPR027417 P-loop containing nucleoside triphosphate hydrolase [G3DSA:3.40.50.300] (170-255)
  IPR027417 P-loop containing nucleoside triphosphate hydrolase [SSF52540] (57-251)
  IPR041677 DNA2/NAM7 helicase, helicase domain [PF13086] (34-141)
  IPR041679 DNA2/NAM7 helicase-like, C-terminal [PF13087] (149-250)
  IPR045055 DNA2/NAM7-like helicase [PTHR10887] (26-249)

pLDDT: mean 85.34, std 14.71, range [37.06, 98.31]

Foldseek 3Di:
DVVVVVVCVLLPDDDDDDDDDPVVVVLVPDDPVVSVVSVVVSVVVSVVVVVCVVVPDDPPDDDPVVVVLVCVQPDPDDDDALVVLLVQQPNPRHDFDQEAEAAQQQQDFQVSNVSNVPRPNHNYYHYHHDVPDDFHDDPDPVCVVVVRRGGPVNVCVVVVNDDDDPQEDADAACVVVVVCCVPPVVVRHHYDPNNVDPVVDDPLDDDPQDPSDHDDDQPPWDWDADPPGPDTDTVSVVVVVVVVVVSSVVSVVVVD

Sequence (256 aa):
RTREKQLQTLFRDTSDGKNSCLFQSLVSYAEDSVRSELKQARAQCIEKLNYLSNNFDLPDIFDKRSIEEFLLQKSKSVLCTASSSARLHYLQKAEPFDILVVDEAAQLKECESMIPLQIPGIRLAVLIGDEYQLPALVKSQVCYEADFGRSLFERLSSLGHPKHLLNVQYRMHPGISKFPVSSFYGGQIDDGENVLRRDYERKHLTGPMYGSYSFINIEGGKESSGKHDKSLINTIEVAAVTRIVQRLFRGTHAGT

Secondary structure (DSSP, 8-state):
-HHHHHHHHHHS-S-S-----HHHHHHHTS-HHHHHHHHHHHHHHHHHHHHHHHH----S--SHHHHHHHHHHH-S-----TTGGGGGGG-TTSPPP-EEEETTGGGS-HHHHHHHHTSTT--EEEE---TTSPPPP---HHHHHTTTT--HHHHHHHTT-------EE-SS-HHHHHHHHHHHSTT--EEPHHHHSGGG----S-STT-SSS-----TT--EE--TT--S-EEHHHHHHHHHHHHHHHHHHHTT-

Radius of gyration: 29.2 Å; chains: 1; bounding box: 59×74×62 Å